Protein AF-A0A7G3ZZ99-F1 (afdb_monomer)

Solvent-accessible surface area (backbone atoms only — not comparable to full-atom values): 12558 Å² total; per-residue (Å²): 129,85,69,52,32,42,37,40,36,51,54,97,92,39,81,47,77,51,70,62,58,51,56,76,47,56,72,58,58,39,57,38,32,58,46,25,60,72,70,30,31,53,48,29,39,53,53,35,63,56,34,71,71,42,84,52,40,64,61,24,34,52,53,52,55,52,55,52,36,52,53,22,45,54,42,45,53,51,49,55,55,49,51,53,52,49,64,66,48,46,85,72,64,85,57,84,59,57,40,79,54,32,64,35,70,58,50,52,51,48,41,47,75,64,26,41,40,68,53,74,73,45,51,48,21,36,28,40,81,54,93,64,32,34,39,38,41,37,40,52,82,19,35,18,71,55,51,57,40,79,83,28,35,55,48,50,30,49,52,57,45,43,75,25,46,55,74,69,58,24,52,57,46,48,58,52,43,52,50,42,31,53,22,24,65,70,68,21,77,77,74,58,49,69,61,47,52,53,53,49,52,50,54,47,52,55,49,54,52,52,54,48,53,55,49,54,54,61,68,70,52,56,77,81,59,60,62,60,71,77,67,75,124

Foldseek 3Di:
DDFFKWKWWADPNDIDIDTDALLPDDPLSLLQFQQADDVSLVLLLVLLVVLVVDPQLQVSLVSSNVSSSVSRVVLRVLLVVQVVVLLVCLVVPPPPQFDKPRSLVSNVVSCVVSRGDFDSLFKIKGWDCDVTTMIMITGHGAGYLQLLPCPGSSVSSLVSNLVSDDPVVSVVSVVSNVVNSVCSNVVDPDDDSVVSVVVVVVVVVVVVVVSVVVVVVVVPDDPVVVVVVVPDD

Mean predicted aligned error: 6.7 Å

Radius of gyration: 20.49 Å; Cα contacts (8 Å, |Δi|>4): 301; chains: 1; bounding box: 61×29×55 Å

Secondary structure (DSSP, 8-state):
-PPPEEEEEEETTEEEEEE--STTS-HHHHHHHH--HHHHHHHHHHHHHHHTT--SHHHHHHHHHHHHHHHHHHHHHHHHHHHHHHHHHGGGS-S--SEETTTHHHHHHHHHHTT-B--GGGEEEEEE--SSPEEEEEE-PBPPGGGG-TTSHHHHHHHHHHTTS-HHHHHHHHHHHHHHHHHHHTT-S---HHHHHHHHHHHHHHHHHHHHHHHHHHHHS-HHHHTTTSS--

Sequence (233 aa):
MPRPSKSLQKKDGKWIFDGYHFDEDDPANQMAYLFAGQEAQKRAKAIREAAERIQNPEERKQFIEQEIKKRAAEVDEGFQKGLIDIIKGLPTSGKDKSGKEAGKDLAISLMKGLGLNVNPDNVQTHYSSGPPQCFRITWVNRPTEELKDEKSEINQLSKCYANSLSPEAQQDFNAKWDTHRMHATNDGPKIDKTAFELDSAKSWGEFKSKVKQEYEQSESLNPDERDNLSTGL

pLDDT: mean 87.87, std 13.49, range [35.66, 98.69]

Structure (mmCIF, N/CA/C/O backbone):
data_AF-A0A7G3ZZ99-F1
#
_entry.id   AF-A0A7G3ZZ99-F1
#
loop_
_atom_site.group_PDB
_atom_site.id
_atom_site.type_symbol
_atom_site.label_atom_id
_atom_site.label_alt_id
_atom_site.label_comp_id
_atom_site.label_asym_id
_atom_site.label_entity_id
_atom_site.label_seq_id
_atom_site.pdbx_PDB_ins_code
_atom_site.Cartn_x
_atom_site.Cartn_y
_atom_site.Cartn_z
_atom_site.occupancy
_atom_site.B_iso_or_equiv
_atom_site.auth_seq_id
_atom_site.auth_comp_id
_atom_site.auth_asym_id
_atom_site.auth_atom_id
_atom_site.pdbx_PDB_model_num
ATOM 1 N N . MET A 1 1 ? -0.969 14.221 -2.526 1.00 40.88 1 MET A N 1
ATOM 2 C CA . MET A 1 1 ? 0.213 13.414 -2.156 1.00 40.88 1 MET A CA 1
ATOM 3 C C . MET A 1 1 ? 0.920 12.956 -3.427 1.00 40.88 1 MET A C 1
ATOM 5 O O . MET A 1 1 ? 0.215 12.696 -4.402 1.00 40.88 1 MET A O 1
ATOM 9 N N . PRO A 1 2 ? 2.265 12.920 -3.467 1.00 55.97 2 PRO A N 1
ATOM 10 C CA . PRO A 1 2 ? 3.003 12.316 -4.578 1.00 55.97 2 PRO A CA 1
ATOM 11 C C . PRO A 1 2 ? 2.605 10.841 -4.733 1.00 55.97 2 PRO A C 1
ATOM 13 O O . PRO A 1 2 ? 2.266 10.179 -3.754 1.00 55.97 2 PRO A O 1
ATOM 16 N N . ARG A 1 3 ? 2.573 10.343 -5.974 1.00 80.19 3 ARG A N 1
ATOM 17 C CA . ARG A 1 3 ? 2.166 8.958 -6.254 1.00 80.19 3 ARG A CA 1
ATOM 18 C C . ARG A 1 3 ? 3.230 7.986 -5.769 1.00 80.19 3 ARG A C 1
ATOM 20 O O . ARG A 1 3 ? 4.416 8.310 -5.882 1.00 80.19 3 ARG A O 1
ATOM 27 N N . PRO A 1 4 ? 2.831 6.794 -5.301 1.00 85.62 4 PRO A N 1
ATOM 28 C CA . PRO A 1 4 ? 3.803 5.802 -4.914 1.00 85.62 4 PRO A CA 1
ATOM 29 C C . PRO A 1 4 ? 4.639 5.417 -6.138 1.00 85.62 4 PRO A C 1
ATOM 31 O O . PRO A 1 4 ? 4.141 5.111 -7.229 1.00 85.62 4 PRO A O 1
ATOM 34 N N . SER A 1 5 ? 5.948 5.494 -5.950 1.00 88.44 5 SER A N 1
ATOM 35 C CA . SER A 1 5 ? 6.933 5.081 -6.933 1.00 88.44 5 SER A CA 1
ATOM 36 C C . SER A 1 5 ? 8.073 4.403 -6.208 1.00 88.44 5 SER A C 1
ATOM 38 O O . SER A 1 5 ? 8.523 4.934 -5.201 1.00 88.44 5 SER A O 1
ATOM 40 N N . LYS A 1 6 ? 8.562 3.284 -6.731 1.00 90.44 6 LYS A N 1
ATOM 41 C CA . LYS A 1 6 ? 9.776 2.630 -6.243 1.00 90.44 6 LYS A CA 1
ATOM 42 C C . LYS A 1 6 ? 10.775 2.573 -7.385 1.00 90.44 6 LYS A C 1
ATOM 44 O O . LYS A 1 6 ? 10.420 2.264 -8.527 1.00 90.44 6 LYS A O 1
ATOM 49 N N . SER A 1 7 ? 12.017 2.901 -7.080 1.00 89.94 7 SER A N 1
ATOM 50 C CA . SER A 1 7 ? 13.125 2.894 -8.024 1.00 89.94 7 SER A CA 1
ATOM 51 C C . SER A 1 7 ? 14.260 2.024 -7.524 1.00 89.94 7 SER A C 1
ATOM 53 O O . SER A 1 7 ? 14.493 1.890 -6.326 1.00 89.94 7 SER A O 1
ATOM 55 N N . LEU A 1 8 ? 14.963 1.446 -8.487 1.00 90.81 8 LEU A N 1
ATOM 56 C CA . LEU A 1 8 ? 16.124 0.609 -8.292 1.00 90.81 8 LEU A CA 1
ATOM 57 C C . LEU A 1 8 ? 17.221 1.093 -9.239 1.00 90.81 8 LEU A C 1
ATOM 59 O O . LEU A 1 8 ? 16.989 1.200 -10.446 1.00 90.81 8 LEU A O 1
ATOM 63 N N . GLN A 1 9 ? 18.407 1.376 -8.708 1.00 89.94 9 GLN A N 1
ATOM 64 C CA . GLN A 1 9 ? 19.577 1.749 -9.503 1.00 89.94 9 GLN A CA 1
ATOM 65 C C . GLN A 1 9 ? 20.802 0.928 -9.120 1.00 89.94 9 GLN A C 1
ATOM 67 O O . GLN A 1 9 ? 20.991 0.591 -7.951 1.00 89.94 9 GLN A O 1
ATOM 72 N N . LYS A 1 10 ? 21.638 0.594 -10.106 1.00 85.06 10 LYS A N 1
ATOM 73 C CA . LYS A 1 10 ? 22.916 -0.075 -9.862 1.00 85.06 10 LYS A CA 1
ATOM 74 C C . LYS A 1 10 ? 24.020 0.966 -9.690 1.00 85.06 10 LYS A C 1
ATOM 76 O O . LYS A 1 10 ? 24.303 1.699 -10.634 1.00 85.06 10 LYS A O 1
ATOM 81 N N . LYS A 1 11 ? 24.662 0.982 -8.522 1.00 82.12 11 LYS A N 1
ATOM 82 C CA . LYS A 1 11 ? 25.809 1.840 -8.190 1.00 82.12 11 LYS A CA 1
ATOM 83 C C . LYS A 1 11 ? 26.893 0.989 -7.530 1.00 82.12 11 LYS A C 1
ATOM 85 O O . LYS A 1 11 ? 26.585 0.200 -6.641 1.00 82.12 11 LYS A O 1
ATOM 90 N N . ASP A 1 12 ? 28.129 1.079 -8.019 1.00 80.25 12 ASP A N 1
ATOM 91 C CA . ASP A 1 12 ? 29.293 0.341 -7.491 1.00 80.25 12 ASP A CA 1
ATOM 92 C C . ASP A 1 12 ? 29.045 -1.172 -7.322 1.00 80.25 12 ASP A C 1
ATOM 94 O O . ASP A 1 12 ? 29.392 -1.801 -6.325 1.00 80.25 12 ASP A O 1
ATOM 98 N N . GLY A 1 13 ? 28.347 -1.771 -8.293 1.00 77.44 13 GLY A N 1
ATOM 99 C CA . GLY A 1 13 ? 27.993 -3.194 -8.277 1.00 77.44 13 GLY A CA 1
ATOM 100 C C . GLY A 1 13 ? 26.830 -3.575 -7.349 1.00 77.44 13 GLY A C 1
ATOM 101 O O . GLY A 1 13 ? 26.349 -4.706 -7.445 1.00 77.44 13 GLY A O 1
ATOM 102 N N . LYS A 1 14 ? 26.325 -2.652 -6.522 1.00 84.12 14 LYS A N 1
ATOM 103 C CA . LYS A 1 14 ? 25.210 -2.860 -5.586 1.00 84.12 14 LYS A CA 1
ATOM 104 C C . LYS A 1 14 ? 23.913 -2.229 -6.094 1.00 84.12 14 LYS A C 1
ATOM 106 O O . LYS A 1 14 ? 23.915 -1.271 -6.863 1.00 84.12 14 LYS A O 1
ATOM 111 N N . TRP A 1 15 ? 22.792 -2.797 -5.664 1.00 86.44 15 TRP A N 1
ATOM 112 C CA . TRP A 1 15 ? 21.460 -2.262 -5.930 1.00 86.44 15 TRP A CA 1
ATOM 113 C C . TRP A 1 15 ? 21.064 -1.279 -4.831 1.00 86.44 15 TRP A C 1
ATOM 115 O O . TRP A 1 15 ? 21.082 -1.639 -3.657 1.00 86.44 15 TRP A O 1
ATOM 125 N N . ILE A 1 16 ? 20.700 -0.059 -5.219 1.00 88.56 16 ILE A N 1
ATOM 126 C CA . ILE A 1 16 ? 20.171 0.974 -4.327 1.00 88.56 16 ILE A CA 1
ATOM 127 C C . ILE A 1 16 ? 18.679 1.128 -4.604 1.00 88.56 16 ILE A C 1
ATOM 129 O O . ILE A 1 16 ? 18.279 1.342 -5.753 1.00 88.56 16 ILE A O 1
ATOM 133 N N . PHE A 1 17 ? 17.881 1.018 -3.546 1.00 89.50 17 PHE A N 1
ATOM 134 C CA . PHE A 1 17 ? 16.439 1.237 -3.564 1.00 89.50 17 PHE A CA 1
ATOM 135 C C . PHE A 1 17 ? 16.112 2.645 -3.084 1.00 89.50 17 PHE A C 1
ATOM 137 O O . PHE A 1 17 ? 16.743 3.141 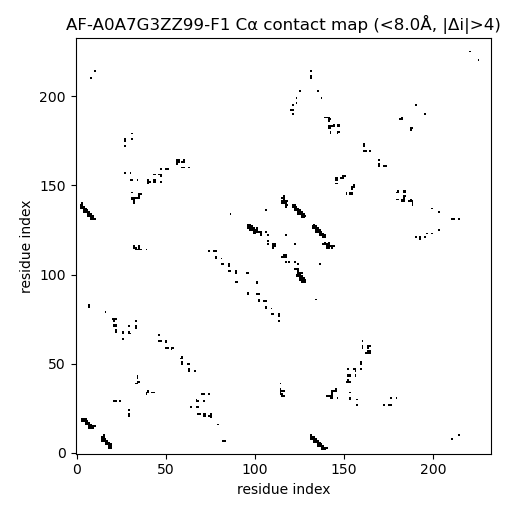-2.157 1.00 89.50 17 PHE A O 1
ATOM 144 N N . ASP A 1 18 ? 15.116 3.260 -3.709 1.00 89.75 18 ASP A N 1
ATOM 145 C CA . ASP A 1 18 ? 14.593 4.571 -3.323 1.00 89.75 18 ASP A CA 1
ATOM 146 C C . ASP A 1 18 ? 13.092 4.636 -3.652 1.00 89.75 18 ASP A C 1
ATOM 148 O O . ASP A 1 18 ? 12.596 3.870 -4.493 1.00 89.75 18 ASP A O 1
ATOM 152 N N . GLY A 1 19 ? 12.378 5.571 -3.035 1.00 90.31 19 GLY A N 1
ATOM 153 C CA . GLY A 1 19 ? 10.981 5.875 -3.313 1.00 90.31 19 GLY A CA 1
ATOM 154 C C . GLY A 1 19 ? 10.043 5.610 -2.140 1.00 90.31 19 GLY A C 1
ATOM 155 O O . GLY A 1 19 ? 10.390 5.801 -0.989 1.00 90.31 19 GLY A O 1
ATOM 156 N N . TYR A 1 20 ? 8.808 5.240 -2.454 1.00 92.06 20 TYR A N 1
ATOM 157 C CA . TYR A 1 20 ? 7.719 5.078 -1.498 1.00 92.06 20 TYR A CA 1
ATOM 158 C C . TYR A 1 20 ? 7.910 3.842 -0.615 1.00 92.06 20 TYR A C 1
ATOM 160 O O . TYR A 1 20 ? 8.254 2.775 -1.132 1.00 92.06 20 TYR A O 1
ATOM 168 N N . HIS A 1 21 ? 7.608 3.982 0.674 1.00 92.94 21 HIS A N 1
ATOM 169 C CA . HIS A 1 21 ? 7.668 2.942 1.695 1.00 92.94 21 HIS A CA 1
ATOM 170 C C . HIS A 1 2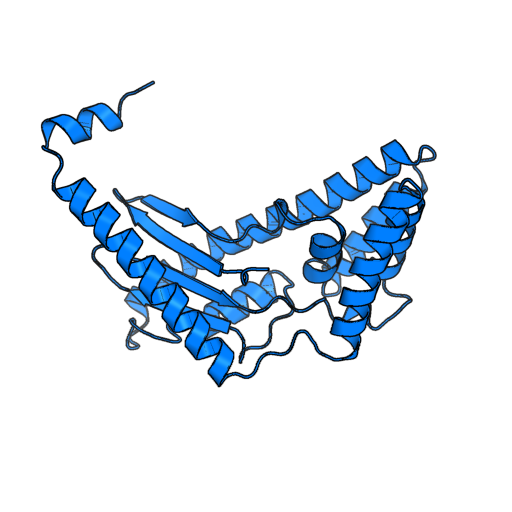1 ? 6.326 2.854 2.426 1.00 92.94 21 HIS A C 1
ATOM 172 O O . HIS A 1 21 ? 5.775 3.868 2.848 1.00 92.94 21 HIS A O 1
ATOM 178 N N . PHE A 1 22 ? 5.773 1.648 2.540 1.00 93.81 22 PHE A N 1
ATOM 179 C CA . PHE A 1 22 ? 4.501 1.441 3.229 1.00 93.81 22 PHE A CA 1
ATOM 180 C C . PHE A 1 22 ? 4.663 1.540 4.752 1.00 93.81 22 PHE A C 1
ATOM 182 O O . PHE A 1 22 ? 3.716 1.899 5.446 1.00 93.81 22 PHE A O 1
ATOM 189 N N . ASP A 1 23 ? 5.829 1.209 5.306 1.00 92.12 23 ASP A N 1
ATOM 190 C CA . ASP A 1 23 ? 6.076 1.280 6.754 1.00 92.12 23 ASP A CA 1
ATOM 191 C C . ASP A 1 23 ? 6.195 2.717 7.302 1.00 92.12 23 ASP A C 1
ATOM 193 O O . ASP A 1 23 ? 6.082 2.925 8.517 1.00 92.12 23 ASP A O 1
ATOM 197 N N . GLU A 1 24 ? 6.361 3.690 6.405 1.00 92.38 24 GLU A N 1
ATOM 198 C CA . GLU A 1 24 ? 6.337 5.133 6.669 1.00 92.38 24 GLU A CA 1
ATOM 199 C C . GLU A 1 24 ? 4.929 5.747 6.586 1.00 92.38 24 GLU A C 1
ATOM 201 O O . GLU A 1 24 ? 4.724 6.877 7.036 1.00 92.38 24 GLU A O 1
ATOM 206 N N . ASP A 1 25 ? 3.952 5.025 6.028 1.00 93.56 25 ASP A N 1
ATOM 207 C CA . ASP A 1 25 ? 2.571 5.497 5.949 1.00 93.56 25 ASP A CA 1
ATOM 208 C C . ASP A 1 25 ? 1.897 5.563 7.324 1.00 93.56 25 ASP A C 1
ATOM 210 O O . ASP A 1 25 ? 2.245 4.854 8.270 1.00 93.56 25 ASP A O 1
ATOM 214 N N . ASP A 1 26 ? 0.854 6.390 7.410 1.00 95.06 26 ASP A N 1
ATOM 215 C CA . ASP A 1 26 ? -0.001 6.404 8.588 1.00 95.06 26 ASP A CA 1
ATOM 216 C C . ASP A 1 26 ? -0.839 5.111 8.721 1.00 95.06 26 ASP A C 1
ATOM 218 O O . ASP A 1 26 ? -1.088 4.411 7.728 1.00 95.06 26 ASP A O 1
ATOM 222 N N . PRO A 1 27 ? -1.316 4.794 9.940 1.00 96.94 27 PRO A N 1
ATOM 223 C CA . PRO A 1 27 ? -2.089 3.583 10.201 1.00 96.94 27 PRO A CA 1
ATOM 224 C C . PRO A 1 27 ? -3.310 3.390 9.297 1.00 96.94 27 PRO A C 1
ATOM 226 O O . PRO A 1 27 ? -3.605 2.258 8.912 1.00 96.94 27 PRO A O 1
ATOM 229 N N . ALA A 1 28 ? -4.011 4.465 8.915 1.00 96.94 28 ALA A N 1
ATOM 230 C CA . ALA A 1 28 ? -5.189 4.352 8.058 1.00 96.94 28 ALA A CA 1
ATOM 231 C C . ALA A 1 28 ? -4.796 3.869 6.656 1.00 96.94 28 ALA A C 1
ATOM 233 O O . ALA A 1 28 ? -5.412 2.932 6.147 1.00 96.94 28 ALA A O 1
ATOM 234 N N . ASN A 1 29 ? -3.732 4.432 6.076 1.00 95.94 29 ASN A N 1
ATOM 235 C CA . ASN A 1 29 ? -3.192 3.998 4.784 1.00 95.94 29 ASN A CA 1
ATOM 236 C C . ASN A 1 29 ? -2.690 2.545 4.835 1.00 95.94 29 ASN A C 1
ATOM 238 O O . ASN A 1 29 ? -3.058 1.734 3.982 1.00 95.94 29 ASN A O 1
ATOM 242 N N . GLN A 1 30 ? -1.889 2.192 5.846 1.00 96.62 30 GLN A N 1
ATOM 243 C CA . GLN A 1 30 ? -1.352 0.834 6.000 1.00 96.62 30 GLN A CA 1
ATOM 244 C C . GLN A 1 30 ? -2.477 -0.202 6.079 1.00 96.62 30 GLN A C 1
ATOM 246 O O . GLN A 1 30 ? -2.469 -1.210 5.368 1.00 96.62 30 GLN A O 1
ATOM 251 N N . MET A 1 31 ? -3.493 0.069 6.897 1.00 97.38 31 MET A N 1
ATOM 252 C CA . MET A 1 31 ? -4.659 -0.799 7.031 1.00 97.38 31 MET A CA 1
ATOM 253 C C . MET A 1 31 ? -5.477 -0.866 5.737 1.00 97.38 31 MET A C 1
ATOM 255 O O . MET A 1 31 ? -5.874 -1.953 5.318 1.00 97.38 31 MET A O 1
ATOM 259 N N . ALA A 1 32 ? -5.699 0.274 5.079 1.00 96.75 32 ALA A N 1
ATOM 260 C CA . ALA A 1 32 ? -6.534 0.365 3.887 1.00 96.75 32 ALA A CA 1
ATOM 261 C C . ALA A 1 32 ? -5.918 -0.283 2.643 1.00 96.75 32 ALA A C 1
ATOM 263 O O . ALA A 1 32 ? -6.672 -0.657 1.747 1.00 96.75 32 ALA A O 1
ATOM 264 N N . TYR A 1 33 ? -4.589 -0.402 2.549 1.00 95.56 33 TYR A N 1
ATOM 265 C CA . TYR A 1 33 ? -3.915 -0.909 1.345 1.00 95.56 33 TYR A CA 1
ATOM 266 C C . TYR A 1 33 ? -3.334 -2.319 1.485 1.00 95.56 33 TYR A C 1
ATOM 268 O O . TYR A 1 33 ? -3.187 -3.005 0.475 1.00 95.56 33 TYR A O 1
ATOM 276 N N . LEU A 1 34 ? -2.999 -2.767 2.700 1.00 95.94 34 LEU A N 1
ATOM 277 C CA . LEU A 1 34 ? -2.171 -3.970 2.895 1.00 95.94 34 LEU A CA 1
ATOM 278 C C . LEU A 1 34 ? -2.930 -5.213 3.368 1.00 95.94 34 LEU A C 1
ATOM 280 O O . LEU A 1 34 ? -2.329 -6.287 3.512 1.00 95.94 34 LEU A O 1
ATOM 284 N N . PHE A 1 35 ? -4.232 -5.068 3.622 1.00 94.94 35 PHE A N 1
ATOM 285 C CA . PHE A 1 35 ? -5.080 -6.100 4.212 1.00 94.94 35 PHE A CA 1
ATOM 286 C C . PHE A 1 35 ? -6.054 -6.755 3.218 1.00 94.94 35 PHE A C 1
ATOM 288 O O . PHE A 1 35 ? -7.180 -7.102 3.576 1.00 94.94 35 PHE A O 1
ATOM 295 N N . ALA A 1 36 ? -5.608 -6.968 1.975 1.00 91.62 36 ALA A N 1
ATOM 296 C CA . ALA A 1 36 ? -6.415 -7.602 0.937 1.00 91.62 36 ALA A CA 1
ATOM 297 C C . ALA A 1 36 ? -6.288 -9.130 0.942 1.00 91.62 36 ALA A C 1
ATOM 299 O O . ALA A 1 36 ? -5.226 -9.696 1.221 1.00 91.62 36 ALA A O 1
ATOM 300 N N . GLY A 1 37 ? -7.361 -9.799 0.545 1.00 91.75 37 GLY A N 1
ATOM 301 C CA . GLY A 1 37 ? -7.433 -11.240 0.401 1.00 91.75 37 GLY A CA 1
ATOM 302 C C . GLY A 1 37 ? -7.566 -11.989 1.725 1.00 91.75 37 GLY A C 1
ATOM 303 O O . GLY A 1 37 ? -7.449 -11.452 2.829 1.00 91.75 37 GLY A O 1
ATOM 304 N N . GLN A 1 38 ? -7.805 -13.292 1.601 1.00 92.88 38 GLN A N 1
ATOM 305 C CA . GLN A 1 38 ? -8.152 -14.160 2.724 1.00 92.88 38 GLN A CA 1
ATOM 306 C C . GLN A 1 38 ? -7.086 -14.181 3.831 1.00 92.88 38 GLN A C 1
ATOM 308 O O . GLN A 1 38 ? -7.431 -14.102 5.009 1.00 92.88 38 GLN A O 1
ATOM 313 N N . GLU A 1 39 ? -5.803 -14.278 3.478 1.00 92.56 39 GLU A N 1
ATOM 314 C CA . GLU A 1 39 ? -4.719 -14.347 4.468 1.00 92.56 39 GLU A CA 1
ATOM 315 C C . GLU A 1 39 ? -4.572 -13.045 5.251 1.00 92.56 39 GLU A C 1
ATOM 317 O O . GLU A 1 39 ? -4.389 -13.060 6.470 1.00 92.56 39 GLU A O 1
ATOM 322 N N . ALA A 1 40 ? -4.732 -11.906 4.584 1.00 93.12 40 ALA A N 1
ATOM 323 C CA . ALA A 1 40 ? -4.641 -10.635 5.269 1.00 93.12 40 ALA A CA 1
ATOM 324 C C . ALA A 1 40 ? -5.886 -10.368 6.131 1.00 93.12 40 ALA A C 1
ATOM 326 O O . ALA A 1 40 ? -5.745 -9.876 7.246 1.00 93.12 40 ALA A O 1
ATOM 327 N N . GLN A 1 41 ? -7.082 -10.800 5.714 1.00 96.06 41 GLN A N 1
ATOM 328 C CA . GLN A 1 41 ? -8.274 -10.766 6.575 1.00 96.06 41 GLN A CA 1
ATOM 329 C C . GLN A 1 41 ? -8.126 -11.659 7.819 1.00 96.06 41 GLN A C 1
ATOM 331 O O . GLN A 1 41 ? -8.476 -11.237 8.921 1.00 96.06 41 GLN A O 1
ATOM 336 N N . LYS A 1 42 ? -7.533 -12.856 7.690 1.00 97.31 42 LYS A N 1
ATOM 337 C CA . LYS A 1 42 ? -7.178 -13.693 8.853 1.00 97.31 42 LYS A CA 1
ATOM 338 C C . LYS A 1 42 ? -6.214 -12.969 9.793 1.00 97.31 42 LYS A C 1
ATOM 340 O O . LYS A 1 42 ? -6.387 -13.032 11.009 1.00 97.31 42 LYS A O 1
ATOM 345 N N . ARG A 1 43 ? -5.221 -12.260 9.247 1.00 96.94 43 ARG A N 1
ATOM 346 C CA . ARG A 1 43 ? -4.294 -11.452 10.049 1.00 96.94 43 ARG A CA 1
ATOM 347 C C . ARG A 1 43 ? -5.003 -10.290 10.741 1.00 96.94 43 ARG A C 1
ATOM 349 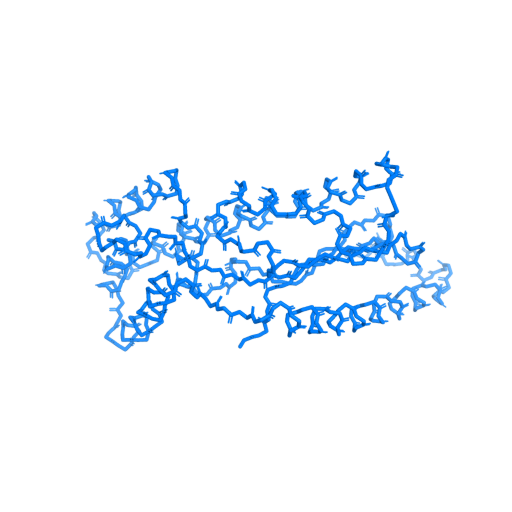O O . ARG A 1 43 ? -4.803 -10.116 11.936 1.00 96.94 43 ARG A O 1
ATOM 356 N N . ALA A 1 44 ? -5.856 -9.541 10.038 1.00 98.12 44 ALA A N 1
ATOM 357 C CA . ALA A 1 44 ? -6.643 -8.455 10.630 1.00 98.12 44 ALA A CA 1
ATOM 358 C C . ALA A 1 44 ? -7.477 -8.955 11.815 1.00 98.12 44 ALA A C 1
ATOM 360 O O . ALA A 1 44 ? -7.463 -8.343 12.883 1.00 98.12 44 ALA A O 1
ATOM 361 N N . LYS A 1 45 ? -8.120 -10.118 11.654 1.00 98.50 45 LYS A N 1
ATOM 362 C CA . LYS A 1 45 ? -8.855 -10.792 12.724 1.00 98.50 45 LYS A CA 1
ATOM 363 C C . LYS A 1 45 ? -7.967 -11.110 13.924 1.00 98.50 45 LYS A C 1
ATOM 365 O O . LYS A 1 45 ? -8.325 -10.774 15.047 1.00 98.50 45 LYS A O 1
ATOM 370 N N . ALA A 1 46 ? -6.809 -11.730 13.695 1.00 98.56 46 ALA A N 1
ATOM 371 C CA . ALA A 1 46 ? -5.885 -12.098 14.766 1.00 98.56 46 ALA A CA 1
ATOM 372 C C . ALA A 1 46 ? -5.377 -10.870 15.542 1.00 98.56 46 ALA A C 1
ATOM 374 O O . ALA A 1 46 ? -5.344 -10.896 16.772 1.00 98.56 46 ALA A O 1
ATOM 375 N N . ILE A 1 47 ? -5.042 -9.782 14.836 1.00 98.56 47 ILE A N 1
ATOM 376 C CA . ILE A 1 47 ? -4.651 -8.509 15.459 1.00 98.56 47 ILE A CA 1
ATOM 377 C C . ILE A 1 47 ? -5.812 -7.967 16.296 1.00 98.56 47 ILE A C 1
ATOM 379 O O . ILE A 1 47 ? -5.616 -7.635 17.462 1.00 98.56 47 ILE A O 1
ATOM 383 N N . ARG A 1 48 ? -7.028 -7.921 15.737 1.00 98.50 48 ARG A N 1
ATOM 384 C CA . ARG A 1 48 ? -8.220 -7.409 16.427 1.00 98.50 48 ARG A CA 1
ATOM 385 C C . ARG A 1 48 ? -8.499 -8.184 17.713 1.00 98.50 48 ARG A C 1
ATOM 387 O O . ARG A 1 48 ? -8.625 -7.577 18.771 1.00 98.50 48 ARG A O 1
ATOM 394 N N . GLU A 1 49 ? -8.558 -9.511 17.635 1.00 98.50 49 GLU A N 1
ATOM 395 C CA . GLU A 1 49 ? -8.852 -10.377 18.783 1.00 98.50 49 GLU A CA 1
ATOM 396 C C . GLU A 1 49 ? -7.781 -10.287 19.879 1.00 98.50 49 GLU A C 1
ATOM 398 O O . GLU A 1 49 ? -8.099 -10.392 21.064 1.00 98.50 49 GLU A O 1
ATOM 403 N N . ALA A 1 50 ? -6.512 -10.090 19.510 1.00 98.38 50 ALA A N 1
ATOM 404 C CA . ALA A 1 50 ? -5.446 -9.844 20.474 1.00 98.38 50 ALA A CA 1
ATOM 405 C C . ALA A 1 50 ? -5.571 -8.452 21.113 1.00 98.38 50 ALA A C 1
ATOM 407 O O . ALA A 1 50 ? -5.472 -8.329 22.333 1.00 98.38 50 ALA A O 1
ATOM 408 N N . ALA A 1 51 ? -5.858 -7.424 20.312 1.00 98.12 51 ALA A N 1
ATOM 409 C CA . ALA A 1 51 ? -5.991 -6.046 20.772 1.00 98.12 51 ALA A CA 1
ATOM 410 C C . ALA A 1 51 ? -7.195 -5.860 21.714 1.00 98.12 51 ALA A C 1
ATOM 412 O O . ALA A 1 51 ? -7.091 -5.182 22.733 1.00 98.12 51 ALA A O 1
ATOM 413 N N . GLU A 1 52 ? -8.326 -6.512 21.438 1.00 97.62 52 GLU A N 1
ATOM 414 C CA . GLU A 1 52 ? -9.526 -6.471 22.289 1.00 97.62 52 GLU A CA 1
ATOM 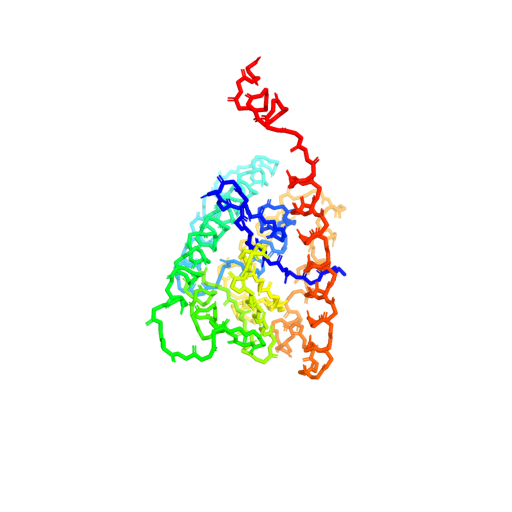415 C C . GLU A 1 52 ? -9.290 -7.034 23.703 1.00 97.62 52 GLU A C 1
ATOM 417 O O . GLU A 1 52 ? -10.002 -6.666 24.637 1.00 97.62 52 GLU A O 1
ATOM 422 N N . ARG A 1 53 ? -8.268 -7.882 23.894 1.00 97.94 53 ARG A N 1
ATOM 423 C CA . ARG A 1 53 ? -7.867 -8.383 25.222 1.00 97.94 53 ARG A CA 1
ATOM 424 C C . ARG A 1 53 ? -7.056 -7.365 26.026 1.00 97.94 53 ARG A C 1
ATOM 426 O O . ARG A 1 53 ? -6.931 -7.519 27.239 1.00 97.94 53 ARG A O 1
ATOM 433 N N . ILE A 1 54 ? -6.513 -6.337 25.377 1.00 98.00 54 ILE A N 1
ATOM 434 C CA . ILE A 1 54 ? -5.746 -5.269 26.020 1.00 98.00 54 ILE A CA 1
ATOM 435 C C . ILE A 1 54 ? -6.735 -4.231 26.555 1.00 98.00 54 ILE A C 1
ATOM 437 O O . ILE A 1 54 ? -7.468 -3.606 25.787 1.00 98.00 54 ILE A O 1
ATOM 441 N N . GLN A 1 55 ? -6.789 -4.057 27.877 1.00 96.31 55 GLN A N 1
ATOM 442 C CA . GLN A 1 55 ? -7.747 -3.145 28.516 1.00 96.31 55 GLN A CA 1
ATOM 443 C C . GLN A 1 55 ? -7.344 -1.673 28.379 1.00 96.31 55 GLN A C 1
ATOM 445 O O . GLN A 1 55 ? -8.211 -0.824 28.185 1.00 96.31 55 GLN A O 1
ATOM 450 N N . ASN A 1 56 ? -6.044 -1.377 28.460 1.00 97.75 56 ASN A N 1
ATOM 451 C CA . ASN A 1 56 ? -5.513 -0.025 28.340 1.00 97.75 56 ASN A CA 1
ATOM 452 C C . ASN A 1 56 ? -5.580 0.452 26.869 1.00 97.75 56 ASN A C 1
ATOM 454 O O . ASN A 1 56 ? -4.974 -0.190 26.008 1.00 97.75 56 ASN A O 1
ATOM 458 N N . PRO A 1 57 ? -6.280 1.561 26.558 1.00 97.00 57 PRO A N 1
ATOM 459 C CA . PRO A 1 57 ? -6.398 2.072 25.191 1.00 97.00 57 PRO A CA 1
ATOM 460 C C . PRO A 1 57 ? -5.058 2.416 24.529 1.00 97.00 57 PRO A C 1
ATOM 462 O O . PRO A 1 57 ? -4.862 2.086 23.364 1.00 97.00 57 PRO A O 1
ATOM 465 N N . GLU A 1 58 ? -4.112 3.016 25.257 1.00 97.56 58 GLU A N 1
ATOM 466 C CA . GLU A 1 58 ? -2.824 3.410 24.670 1.00 97.56 58 GLU A CA 1
ATOM 467 C C . GLU A 1 58 ? -1.965 2.179 24.349 1.00 97.56 58 GLU A C 1
ATOM 469 O O . GLU A 1 58 ? -1.382 2.094 23.271 1.00 97.56 58 GLU A O 1
ATOM 474 N N . GLU A 1 59 ? -1.953 1.173 25.228 1.00 98.38 59 GLU A N 1
ATOM 475 C CA . GLU A 1 59 ? -1.279 -0.104 24.947 1.00 98.38 59 GLU A CA 1
ATOM 476 C C . GLU A 1 59 ? -1.939 -0.833 23.769 1.00 98.38 59 GLU A C 1
ATOM 478 O O . GLU A 1 59 ? -1.249 -1.406 22.925 1.00 98.38 59 GLU A O 1
ATOM 483 N N . ARG A 1 60 ? -3.276 -0.780 23.668 1.00 98.56 60 ARG A N 1
ATOM 484 C CA . ARG A 1 60 ? -4.018 -1.376 22.550 1.00 98.56 60 ARG A CA 1
ATOM 485 C C . ARG A 1 60 ? -3.654 -0.713 21.226 1.00 98.56 60 ARG A C 1
ATOM 487 O O . ARG A 1 60 ? -3.369 -1.408 20.252 1.00 98.56 60 ARG A O 1
ATOM 494 N N . LYS A 1 61 ? -3.646 0.619 21.198 1.00 98.38 61 LYS A N 1
ATOM 495 C CA . LYS A 1 61 ? -3.221 1.427 20.051 1.00 98.38 61 LYS A CA 1
ATOM 496 C C . LYS A 1 61 ? -1.800 1.054 19.623 1.00 98.38 61 LYS A C 1
ATOM 498 O O . LYS A 1 61 ? -1.601 0.705 18.462 1.00 98.38 61 LYS A O 1
ATOM 503 N N . GLN A 1 62 ? -0.843 1.062 20.553 1.00 98.50 62 GLN A N 1
ATOM 504 C CA . GLN A 1 62 ? 0.557 0.731 20.267 1.00 98.50 62 GLN A CA 1
ATOM 505 C C . GLN A 1 62 ? 0.715 -0.690 19.723 1.00 98.50 62 GLN A C 1
ATOM 507 O O . GLN A 1 62 ? 1.463 -0.905 18.770 1.00 98.50 62 GLN A O 1
ATOM 512 N N . PHE A 1 63 ? -0.012 -1.657 20.287 1.00 98.69 63 PHE A N 1
ATOM 513 C CA . PHE A 1 63 ? -0.021 -3.026 19.784 1.00 98.69 63 PHE A CA 1
ATOM 514 C C . PHE A 1 63 ? -0.516 -3.097 18.332 1.00 98.69 63 PHE A C 1
ATOM 516 O O . PHE A 1 63 ? 0.148 -3.698 17.486 1.00 98.69 63 PHE A O 1
ATOM 523 N N . ILE A 1 64 ? -1.651 -2.457 18.023 1.00 98.69 64 ILE A N 1
ATOM 524 C CA . ILE A 1 64 ? -2.200 -2.446 16.660 1.00 98.69 64 ILE A CA 1
ATOM 525 C C . ILE A 1 64 ? -1.209 -1.790 15.691 1.00 98.69 64 ILE A C 1
ATOM 527 O O . ILE A 1 64 ? -0.916 -2.382 14.655 1.00 98.69 64 ILE A O 1
ATOM 531 N N . GLU A 1 65 ? -0.655 -0.623 16.039 1.00 98.44 65 GLU A N 1
ATOM 532 C CA . GLU A 1 65 ? 0.331 0.102 15.221 1.00 98.44 65 GLU A CA 1
ATOM 533 C C . GLU A 1 65 ? 1.578 -0.740 14.928 1.00 98.44 65 GLU A C 1
ATOM 535 O O . GLU A 1 65 ? 2.062 -0.775 13.797 1.00 98.44 65 GLU A O 1
ATOM 540 N N . GLN A 1 66 ? 2.079 -1.479 15.918 1.00 98.44 66 GLN A N 1
ATOM 541 C CA . GLN A 1 66 ? 3.214 -2.379 15.719 1.00 98.44 66 GLN A CA 1
ATOM 542 C C . GLN A 1 66 ? 2.880 -3.524 14.757 1.00 98.44 66 GLN A C 1
ATOM 544 O O . GLN A 1 66 ? 3.688 -3.847 13.886 1.00 98.44 66 GLN A O 1
ATOM 549 N N . GLU A 1 67 ? 1.703 -4.139 14.877 1.00 98.44 67 GLU A N 1
ATOM 550 C CA . GLU A 1 67 ? 1.313 -5.264 14.021 1.00 98.44 67 GLU A CA 1
ATOM 551 C C . GLU A 1 67 ? 1.039 -4.853 12.568 1.00 98.44 67 GLU A C 1
ATOM 553 O O . GLU A 1 67 ? 1.451 -5.562 11.640 1.00 98.44 67 GLU A O 1
ATOM 558 N N . ILE A 1 68 ? 0.398 -3.701 12.343 1.00 97.75 68 ILE A N 1
ATOM 559 C CA . ILE A 1 68 ? 0.202 -3.167 10.985 1.00 97.75 68 ILE A CA 1
ATOM 560 C C . ILE A 1 68 ? 1.536 -2.721 10.373 1.00 97.75 68 ILE A C 1
ATOM 562 O O . ILE A 1 68 ? 1.774 -2.975 9.191 1.00 97.75 68 ILE A O 1
ATOM 566 N N . LYS A 1 69 ? 2.456 -2.171 11.179 1.00 97.31 69 LYS A N 1
ATOM 567 C CA . LYS A 1 69 ? 3.791 -1.781 10.715 1.00 97.31 69 LYS A CA 1
ATOM 568 C C . LYS A 1 69 ? 4.649 -2.987 10.342 1.00 97.31 69 LYS A C 1
ATOM 570 O O . LYS A 1 69 ? 5.344 -2.944 9.331 1.00 97.31 69 LYS A O 1
ATOM 575 N N . LYS A 1 70 ? 4.550 -4.102 11.079 1.00 97.19 70 LYS A N 1
ATOM 576 C CA . LYS A 1 70 ? 5.174 -5.380 10.679 1.00 97.19 70 LYS A CA 1
ATOM 577 C C . LYS A 1 70 ? 4.682 -5.830 9.304 1.00 97.19 70 LYS A C 1
ATOM 579 O O . LYS A 1 70 ? 5.488 -6.199 8.457 1.00 97.19 70 LYS A O 1
ATOM 584 N N . ARG A 1 71 ? 3.369 -5.750 9.055 1.00 95.88 71 ARG A N 1
ATOM 585 C CA . ARG A 1 71 ? 2.798 -6.084 7.742 1.00 95.88 71 ARG A CA 1
ATOM 586 C C . ARG A 1 71 ? 3.329 -5.164 6.639 1.00 95.88 71 ARG A C 1
ATOM 588 O O . ARG A 1 71 ? 3.624 -5.648 5.549 1.00 95.88 71 ARG A O 1
ATOM 595 N N . ALA A 1 72 ? 3.456 -3.869 6.913 1.00 96.31 72 ALA A N 1
ATOM 596 C CA . ALA A 1 72 ? 4.015 -2.905 5.973 1.00 96.31 72 ALA A CA 1
ATOM 597 C C . ALA A 1 72 ? 5.476 -3.214 5.617 1.00 96.31 72 ALA A C 1
ATOM 599 O O . ALA A 1 72 ? 5.797 -3.332 4.434 1.00 96.31 72 ALA A O 1
ATOM 600 N N . ALA A 1 73 ? 6.313 -3.485 6.621 1.00 95.94 73 ALA A N 1
ATOM 601 C CA . ALA A 1 73 ? 7.708 -3.871 6.420 1.00 95.94 73 ALA A CA 1
ATOM 602 C C . ALA A 1 73 ? 7.852 -5.164 5.592 1.00 95.94 73 ALA A C 1
ATOM 604 O O . ALA A 1 73 ? 8.658 -5.222 4.666 1.00 95.94 73 ALA A O 1
ATOM 605 N N . GLU A 1 74 ? 7.027 -6.185 5.855 1.00 95.62 74 GLU A N 1
ATOM 606 C CA . GLU A 1 74 ? 7.011 -7.423 5.057 1.00 95.62 74 GLU A CA 1
ATOM 607 C C . GLU A 1 74 ? 6.687 -7.163 3.578 1.00 95.62 74 GLU A C 1
ATOM 609 O O . GLU A 1 74 ? 7.286 -7.770 2.684 1.00 95.62 74 GLU A O 1
ATOM 614 N N . VAL A 1 75 ? 5.729 -6.269 3.309 1.00 95.06 75 VAL A N 1
ATOM 615 C CA . VAL A 1 75 ? 5.358 -5.890 1.942 1.00 95.06 75 VAL A CA 1
ATOM 616 C C . VAL A 1 75 ? 6.487 -5.108 1.280 1.00 95.06 75 VAL A C 1
ATOM 618 O O . VAL A 1 75 ? 6.818 -5.410 0.134 1.00 95.06 75 VAL A O 1
ATOM 621 N N . ASP A 1 76 ? 7.120 -4.168 1.984 1.00 94.88 76 ASP A N 1
ATOM 622 C CA . ASP A 1 76 ? 8.270 -3.420 1.471 1.00 94.88 76 ASP A CA 1
ATOM 623 C C . ASP A 1 76 ? 9.454 -4.331 1.131 1.00 94.88 76 ASP A C 1
ATOM 625 O O . ASP A 1 76 ? 10.006 -4.229 0.030 1.00 94.88 76 ASP A O 1
ATOM 629 N N . GLU A 1 77 ? 9.802 -5.272 2.011 1.00 94.75 77 GLU A N 1
ATOM 630 C CA . GLU A 1 77 ? 10.836 -6.276 1.748 1.00 94.75 77 GLU A CA 1
ATOM 631 C C . GLU A 1 77 ? 10.499 -7.156 0.540 1.00 94.75 77 GLU A C 1
ATOM 633 O O . GLU A 1 77 ? 11.359 -7.428 -0.305 1.00 94.75 77 GLU A O 1
ATOM 638 N N . GLY A 1 78 ? 9.250 -7.621 0.452 1.00 94.88 78 GLY A N 1
ATOM 639 C CA . GLY A 1 78 ? 8.774 -8.420 -0.673 1.00 94.88 78 GLY A CA 1
ATOM 640 C C . GLY A 1 78 ? 8.853 -7.648 -1.989 1.00 94.88 78 GLY A C 1
ATOM 641 O O . GLY A 1 78 ? 9.288 -8.190 -3.007 1.00 94.88 78 GLY A O 1
ATOM 642 N N . PHE A 1 79 ? 8.521 -6.357 -1.955 1.00 93.12 79 PHE A N 1
ATOM 643 C CA . PHE A 1 79 ? 8.636 -5.460 -3.098 1.00 93.12 79 PHE A CA 1
ATOM 644 C C . PHE A 1 79 ? 10.098 -5.296 -3.531 1.00 93.12 79 PHE A C 1
ATOM 646 O O . PHE A 1 79 ? 10.405 -5.417 -4.717 1.00 93.12 79 PHE A O 1
ATOM 653 N N . GLN A 1 80 ? 11.013 -5.066 -2.584 1.00 91.88 80 GLN A N 1
ATOM 654 C CA . GLN A 1 80 ? 12.444 -4.936 -2.867 1.00 91.88 80 GLN A CA 1
ATOM 655 C C . GLN A 1 80 ? 13.013 -6.203 -3.521 1.00 91.88 80 GLN A C 1
ATOM 657 O O . GLN A 1 80 ? 13.626 -6.129 -4.591 1.00 91.88 80 GLN A O 1
ATOM 662 N N . LYS A 1 81 ? 12.764 -7.372 -2.915 1.00 92.81 81 LYS A N 1
ATOM 663 C CA . LYS A 1 81 ? 13.208 -8.677 -3.436 1.00 92.81 81 LYS A CA 1
ATOM 664 C C . LYS A 1 81 ? 12.644 -8.922 -4.841 1.00 92.81 81 LYS A C 1
ATOM 666 O O . LYS A 1 81 ? 13.407 -9.169 -5.774 1.00 92.81 81 LYS A O 1
ATOM 671 N N . GLY A 1 82 ? 11.337 -8.733 -5.022 1.00 92.56 82 GLY A N 1
ATOM 672 C CA . GLY A 1 82 ? 10.672 -8.941 -6.308 1.00 92.56 82 GLY A CA 1
ATOM 673 C C . GLY A 1 82 ? 11.159 -8.009 -7.422 1.00 92.56 82 GLY A C 1
ATOM 674 O O . GLY A 1 82 ? 11.327 -8.449 -8.558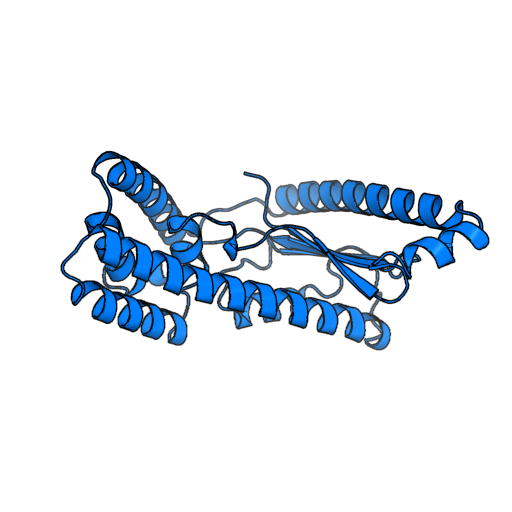 1.00 92.56 82 GLY A O 1
ATOM 675 N N . LEU A 1 83 ? 11.452 -6.738 -7.126 1.00 91.31 83 LEU A N 1
ATOM 676 C CA . LEU A 1 83 ? 12.008 -5.812 -8.122 1.00 91.31 83 LEU A CA 1
ATOM 677 C C . LEU A 1 83 ? 13.416 -6.212 -8.582 1.00 91.31 83 LEU A C 1
ATOM 679 O O . LEU A 1 83 ? 13.728 -6.075 -9.769 1.00 91.31 83 LEU A O 1
ATOM 683 N N . ILE A 1 84 ? 14.255 -6.725 -7.675 1.00 90.62 84 ILE A N 1
ATOM 684 C CA . ILE A 1 84 ? 15.568 -7.277 -8.039 1.00 90.62 84 ILE A CA 1
ATOM 685 C C . ILE A 1 84 ? 15.410 -8.476 -8.980 1.00 90.62 84 ILE A C 1
ATOM 687 O O . ILE A 1 84 ? 16.160 -8.603 -9.951 1.00 90.62 84 ILE A O 1
ATOM 691 N N . ASP A 1 85 ? 14.451 -9.355 -8.714 1.00 90.31 85 ASP A N 1
ATOM 692 C CA . ASP A 1 85 ? 14.236 -10.536 -9.552 1.00 90.31 85 ASP A CA 1
ATOM 693 C C . ASP A 1 85 ? 13.750 -10.142 -10.950 1.00 90.31 85 ASP A C 1
ATOM 695 O O . ASP A 1 85 ? 14.273 -10.635 -11.954 1.00 90.31 85 ASP A O 1
ATOM 699 N N . ILE A 1 86 ? 12.840 -9.165 -11.031 1.00 89.31 86 ILE A N 1
ATOM 700 C CA . ILE A 1 86 ? 12.391 -8.586 -12.303 1.00 89.31 86 ILE A CA 1
ATOM 701 C C . ILE A 1 86 ? 13.582 -8.017 -13.075 1.00 89.31 86 ILE A C 1
ATOM 703 O O . ILE A 1 86 ? 13.812 -8.404 -14.222 1.00 89.31 86 ILE A O 1
ATOM 707 N N . ILE A 1 87 ? 14.376 -7.131 -12.464 1.00 86.56 87 ILE A N 1
ATOM 708 C CA . ILE A 1 87 ? 15.459 -6.450 -13.185 1.00 86.56 87 ILE A CA 1
ATOM 709 C C . ILE A 1 87 ? 16.564 -7.413 -13.638 1.00 86.56 87 ILE A C 1
ATOM 711 O O . ILE A 1 87 ? 17.148 -7.204 -14.701 1.00 86.56 87 ILE A O 1
ATOM 715 N N . LYS A 1 88 ? 16.836 -8.479 -12.873 1.00 84.75 88 LYS A N 1
ATOM 716 C CA . LYS A 1 88 ? 17.790 -9.537 -13.246 1.00 84.75 88 LYS A CA 1
ATOM 717 C C . LYS A 1 88 ? 17.254 -10.438 -14.360 1.00 84.75 88 LYS A C 1
ATOM 719 O O . LYS A 1 88 ? 18.044 -10.903 -15.179 1.00 84.75 88 LYS A O 1
ATOM 724 N N . GLY A 1 89 ? 15.941 -10.666 -14.408 1.00 82.94 89 GLY A N 1
ATOM 725 C CA . GLY A 1 89 ? 15.284 -11.465 -15.446 1.00 82.94 89 GLY A CA 1
ATOM 726 C C . GLY A 1 89 ? 15.071 -10.723 -16.771 1.00 82.94 89 GLY A C 1
ATOM 727 O O . GLY A 1 89 ? 15.040 -11.344 -17.834 1.00 82.94 89 GLY A O 1
ATOM 728 N N . LEU A 1 90 ? 14.972 -9.389 -16.752 1.00 79.75 90 LEU A N 1
ATOM 729 C CA . LEU A 1 90 ? 14.778 -8.592 -17.969 1.00 79.75 90 LEU A CA 1
ATOM 730 C C . LEU A 1 90 ? 15.879 -8.836 -19.028 1.00 79.75 90 LEU A C 1
ATOM 732 O O . LEU A 1 90 ? 15.508 -9.139 -20.165 1.00 79.75 90 LEU A O 1
ATOM 736 N N . PRO A 1 91 ? 17.195 -8.817 -18.707 1.00 71.62 91 PRO A N 1
ATOM 737 C CA . PRO A 1 91 ? 18.305 -9.118 -19.622 1.00 71.62 91 PRO A CA 1
ATOM 738 C C . PRO A 1 91 ? 18.269 -10.460 -20.360 1.00 71.62 91 PRO A C 1
ATOM 740 O O . PRO A 1 91 ? 18.937 -10.569 -21.385 1.00 71.62 91 PRO A O 1
ATOM 743 N N . THR A 1 92 ? 17.518 -11.466 -19.919 1.00 64.94 92 THR A N 1
ATOM 744 C CA . THR A 1 92 ? 17.500 -12.801 -20.554 1.00 64.94 92 THR A CA 1
ATOM 745 C C . THR A 1 92 ? 16.221 -13.084 -21.351 1.00 64.94 92 THR A C 1
ATOM 747 O O . THR A 1 92 ? 16.166 -14.053 -22.099 1.00 64.94 92 THR A O 1
ATOM 750 N N . SER A 1 93 ? 15.219 -12.203 -21.268 1.00 63.00 93 SER A N 1
ATOM 751 C CA . SER A 1 93 ? 13.851 -12.433 -21.765 1.00 63.00 93 SER A CA 1
ATOM 752 C C . SER A 1 93 ? 13.603 -12.224 -23.272 1.00 63.00 93 SER A C 1
ATOM 754 O O . SER A 1 93 ? 12.488 -12.431 -23.743 1.00 63.00 93 SER A O 1
ATOM 756 N N . GLY A 1 94 ? 14.604 -11.790 -24.045 1.00 57.22 94 GLY A N 1
ATOM 757 C CA . GLY A 1 94 ? 14.519 -11.652 -25.514 1.00 57.22 94 GLY A CA 1
ATOM 758 C C . GLY A 1 94 ? 13.586 -10.562 -26.086 1.00 57.22 94 GLY A C 1
ATOM 759 O O . GLY A 1 94 ? 13.681 -10.283 -27.275 1.00 57.22 94 GLY A O 1
ATOM 760 N N . LYS A 1 95 ? 12.720 -9.922 -25.287 1.00 54.44 95 LYS A N 1
ATOM 761 C CA . LYS A 1 95 ? 11.869 -8.785 -25.706 1.00 54.44 95 LYS A CA 1
ATOM 762 C C . LYS A 1 95 ? 12.608 -7.460 -25.544 1.00 54.44 95 LYS A C 1
ATOM 764 O O . LYS A 1 95 ? 13.477 -7.380 -24.684 1.00 54.44 95 LYS A O 1
ATOM 769 N N . ASP A 1 96 ? 12.278 -6.452 -26.353 1.00 52.62 96 ASP A N 1
ATOM 770 C CA . ASP A 1 96 ? 12.887 -5.118 -26.290 1.00 52.62 96 ASP A CA 1
ATOM 771 C C . ASP A 1 96 ? 12.812 -4.578 -24.850 1.00 52.62 96 ASP A C 1
ATOM 773 O O . ASP A 1 96 ? 11.734 -4.422 -24.274 1.00 52.62 96 ASP A O 1
ATOM 777 N N . LYS A 1 97 ? 13.979 -4.468 -24.205 1.00 61.59 97 LYS A N 1
ATOM 778 C CA . LYS A 1 97 ? 14.088 -4.464 -22.733 1.00 61.59 97 LYS A CA 1
ATOM 779 C C . LYS A 1 97 ? 13.926 -3.082 -22.145 1.00 61.59 97 LYS A C 1
ATOM 781 O O . LYS A 1 97 ? 13.781 -2.974 -20.938 1.00 61.59 97 LYS A O 1
ATOM 786 N N . SER A 1 98 ? 14.009 -2.047 -22.975 1.00 64.06 98 SER A N 1
ATOM 787 C CA . SER A 1 98 ? 14.075 -0.651 -22.562 1.00 64.06 98 SER A CA 1
ATOM 788 C C . SER A 1 98 ? 12.801 0.101 -22.916 1.00 64.06 98 SER A C 1
ATOM 790 O O . SER A 1 98 ? 12.125 -0.221 -23.887 1.00 64.06 98 SER A O 1
ATOM 792 N N . GLY A 1 99 ? 12.481 1.122 -22.125 1.00 67.00 99 GLY A N 1
ATOM 793 C CA . GLY A 1 99 ? 11.326 1.978 -22.379 1.00 67.00 99 GLY A CA 1
ATOM 794 C C . GLY A 1 99 ? 10.115 1.685 -21.495 1.00 67.00 99 GLY A C 1
ATOM 795 O O . GLY A 1 99 ? 10.230 1.105 -20.412 1.00 67.00 99 GLY A O 1
ATOM 796 N N . LYS A 1 100 ? 8.966 2.199 -21.938 1.00 69.00 100 LYS A N 1
ATOM 797 C CA . LYS A 1 100 ? 7.687 2.133 -21.224 1.00 69.00 100 LYS A CA 1
ATOM 798 C C . LYS A 1 100 ? 7.167 0.693 -21.236 1.00 69.00 100 LYS A C 1
ATOM 800 O O . LYS A 1 100 ? 7.287 0.017 -22.250 1.00 69.00 100 LYS A O 1
ATOM 805 N N . GLU A 1 101 ? 6.590 0.243 -20.124 1.00 80.75 101 GLU A N 1
ATOM 806 C CA . GLU A 1 101 ? 5.968 -1.084 -19.937 1.00 80.75 101 GLU A CA 1
ATOM 807 C C . GLU A 1 101 ? 6.946 -2.268 -19.784 1.00 80.75 101 GLU A C 1
ATOM 809 O O . GLU A 1 101 ? 6.519 -3.408 -19.580 1.00 80.75 101 GLU A O 1
ATOM 814 N N . ALA A 1 102 ? 8.264 -2.033 -19.805 1.00 83.31 102 ALA A N 1
ATOM 815 C CA . ALA A 1 102 ? 9.259 -3.085 -19.592 1.00 83.31 102 ALA A CA 1
ATOM 816 C C . ALA A 1 102 ? 9.064 -3.764 -18.222 1.00 83.31 102 ALA A C 1
ATOM 818 O O . ALA A 1 102 ? 9.114 -3.111 -17.180 1.00 83.31 102 ALA A O 1
ATOM 819 N N . GLY A 1 103 ? 8.813 -5.076 -18.207 1.00 84.75 103 GLY A N 1
ATOM 820 C CA . GLY A 1 103 ? 8.582 -5.835 -16.971 1.00 84.75 103 GLY A CA 1
ATOM 821 C C . GLY A 1 103 ? 7.260 -5.531 -16.254 1.00 84.75 103 GLY A C 1
ATOM 822 O O . GLY A 1 103 ? 7.096 -5.953 -15.110 1.00 84.75 103 GLY A O 1
ATOM 823 N N . LYS A 1 104 ? 6.316 -4.825 -16.894 1.00 90.44 104 LYS A N 1
ATOM 824 C CA . LYS A 1 104 ? 5.046 -4.432 -16.267 1.00 90.44 104 LYS A CA 1
ATOM 825 C C . LYS A 1 104 ? 4.211 -5.615 -15.787 1.00 90.44 104 LYS A C 1
ATOM 827 O O . LYS A 1 104 ? 3.749 -5.586 -14.653 1.00 90.44 104 LYS A O 1
ATOM 832 N N . ASP A 1 105 ? 4.060 -6.665 -16.591 1.00 90.44 105 ASP A N 1
ATOM 833 C CA . ASP A 1 105 ? 3.266 -7.841 -16.199 1.00 90.44 105 ASP A CA 1
ATOM 834 C C . ASP A 1 105 ? 3.837 -8.527 -14.953 1.00 90.44 105 ASP A C 1
ATOM 836 O O . ASP A 1 105 ? 3.096 -8.929 -14.052 1.00 90.44 105 ASP A O 1
ATOM 840 N N . LEU A 1 106 ? 5.169 -8.607 -14.869 1.00 91.56 106 LEU A N 1
ATOM 841 C CA . LEU A 1 106 ? 5.865 -9.145 -13.703 1.00 91.56 106 LEU A CA 1
ATOM 842 C C . LEU A 1 106 ? 5.658 -8.245 -12.483 1.00 91.56 106 LEU A C 1
ATOM 844 O O . LEU A 1 106 ? 5.395 -8.738 -11.392 1.00 91.56 106 LEU A O 1
ATOM 848 N N . ALA A 1 107 ? 5.718 -6.927 -12.674 1.00 92.62 107 ALA A N 1
ATOM 849 C CA . ALA A 1 107 ? 5.496 -5.958 -11.613 1.00 92.62 107 ALA A CA 1
ATOM 850 C C . ALA A 1 107 ? 4.051 -5.984 -11.086 1.00 92.62 107 ALA A C 1
ATOM 852 O O . ALA A 1 107 ? 3.834 -5.964 -9.876 1.00 92.62 107 ALA A O 1
ATOM 853 N N . ILE A 1 108 ? 3.055 -6.090 -11.970 1.00 94.06 108 ILE A N 1
ATOM 854 C CA . ILE A 1 108 ? 1.646 -6.269 -11.589 1.00 94.06 108 ILE A CA 1
ATOM 855 C C . ILE A 1 108 ? 1.469 -7.580 -10.823 1.00 94.06 108 ILE A C 1
ATOM 857 O O . ILE A 1 108 ? 0.801 -7.599 -9.790 1.00 94.06 108 ILE A O 1
ATOM 861 N N . SER A 1 109 ? 2.076 -8.664 -11.308 1.00 93.62 109 SER A N 1
ATOM 862 C CA . SER A 1 109 ? 2.011 -9.973 -10.652 1.00 93.62 109 SER A CA 1
ATOM 863 C C . SER A 1 109 ? 2.637 -9.936 -9.258 1.00 93.62 109 SER A C 1
ATOM 865 O O . SER A 1 109 ? 2.041 -10.449 -8.316 1.00 93.62 109 SER A O 1
ATOM 867 N N . LEU A 1 110 ? 3.782 -9.261 -9.106 1.00 94.75 110 LEU A N 1
ATOM 868 C CA . LEU A 1 110 ? 4.418 -9.006 -7.814 1.00 94.75 110 LEU A CA 1
ATOM 869 C C . LEU A 1 110 ? 3.474 -8.249 -6.874 1.00 94.75 110 LEU A C 1
ATOM 871 O O . LEU A 1 110 ? 3.213 -8.716 -5.771 1.00 94.75 110 LEU A O 1
ATOM 875 N N . MET A 1 111 ? 2.922 -7.114 -7.313 1.00 93.81 111 MET A N 1
ATOM 876 C CA . MET A 1 111 ? 2.030 -6.295 -6.484 1.00 93.81 111 MET A CA 1
ATOM 877 C C . MET A 1 111 ? 0.787 -7.069 -6.034 1.00 93.81 111 MET A C 1
ATOM 879 O O . MET A 1 111 ? 0.440 -7.034 -4.855 1.00 93.81 111 MET A O 1
ATOM 883 N N . LYS A 1 112 ? 0.164 -7.836 -6.936 1.00 92.00 112 LYS A N 1
ATOM 884 C CA . LYS A 1 112 ? -0.959 -8.720 -6.590 1.00 92.00 112 LYS A CA 1
ATOM 885 C C . LYS A 1 112 ? -0.545 -9.818 -5.610 1.00 92.00 112 LYS A C 1
ATOM 887 O O . LYS A 1 112 ? -1.2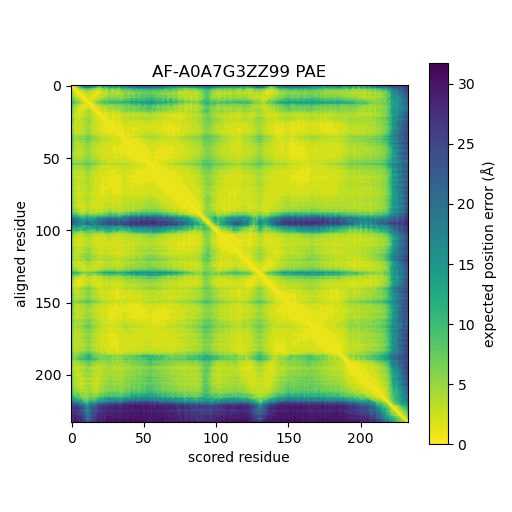70 -10.074 -4.656 1.00 92.00 112 LYS A O 1
ATOM 892 N N . GLY A 1 113 ? 0.622 -10.432 -5.810 1.00 91.25 113 GLY A N 1
ATOM 893 C CA . GLY A 1 113 ? 1.173 -11.447 -4.906 1.00 91.25 113 GLY A CA 1
ATOM 894 C C . GLY A 1 113 ? 1.464 -10.914 -3.500 1.00 91.25 113 GLY A C 1
ATOM 895 O O . GLY A 1 113 ? 1.332 -11.648 -2.526 1.00 91.25 113 GLY A O 1
ATOM 896 N N . LEU A 1 114 ? 1.787 -9.624 -3.378 1.00 92.44 114 LEU A N 1
ATOM 897 C CA . LEU A 1 114 ? 1.956 -8.939 -2.092 1.00 92.44 114 LEU A CA 1
ATOM 898 C C . LEU A 1 114 ? 0.625 -8.521 -1.445 1.00 92.44 114 LEU A C 1
ATOM 900 O O . LEU A 1 114 ? 0.625 -8.062 -0.302 1.00 92.44 114 LEU A O 1
ATOM 904 N N . GLY A 1 115 ? -0.504 -8.716 -2.132 1.00 89.62 115 GLY A N 1
ATOM 905 C CA . GLY A 1 115 ? -1.836 -8.354 -1.651 1.00 89.62 115 GLY A CA 1
ATOM 906 C C . GLY A 1 115 ? -2.218 -6.897 -1.913 1.00 89.62 115 GLY A C 1
ATOM 907 O O . GLY A 1 115 ? -3.090 -6.374 -1.230 1.00 89.62 115 GLY A O 1
ATOM 908 N N . LEU A 1 116 ? -1.580 -6.224 -2.874 1.00 92.38 116 LEU A N 1
ATOM 909 C CA . LEU A 1 116 ? -1.958 -4.864 -3.261 1.00 92.38 116 LEU A CA 1
ATOM 910 C C . LEU A 1 116 ? -3.104 -4.884 -4.275 1.00 92.38 116 LEU A C 1
ATOM 912 O O . LEU A 1 116 ? -3.076 -5.629 -5.260 1.00 92.38 116 LEU A O 1
ATOM 916 N N . ASN A 1 117 ? -4.080 -3.998 -4.078 1.00 92.06 117 ASN A N 1
ATOM 917 C CA . ASN A 1 117 ? -5.124 -3.745 -5.062 1.00 92.06 117 ASN A CA 1
ATOM 918 C C . ASN A 1 117 ? -4.631 -2.712 -6.087 1.00 92.06 117 ASN A C 1
ATOM 920 O O . ASN A 1 117 ? -4.515 -1.522 -5.791 1.00 92.06 117 ASN A O 1
ATOM 924 N N . VAL A 1 118 ? -4.319 -3.170 -7.300 1.00 90.19 118 VAL A N 1
ATOM 925 C CA . VAL A 1 118 ? -3.786 -2.324 -8.376 1.00 90.19 118 VAL A CA 1
ATOM 926 C C . VAL A 1 118 ? -4.586 -2.490 -9.663 1.00 90.19 118 VAL A C 1
ATOM 928 O O . VAL A 1 118 ? -4.931 -3.603 -10.066 1.00 90.19 118 VAL A O 1
ATOM 931 N N . ASN A 1 119 ? -4.845 -1.371 -10.343 1.00 89.50 119 ASN A N 1
ATOM 932 C CA . ASN A 1 119 ? -5.369 -1.368 -11.706 1.00 89.50 119 ASN A CA 1
ATOM 933 C C . ASN A 1 119 ? -4.194 -1.434 -12.704 1.00 89.50 119 ASN A C 1
ATOM 935 O O . ASN A 1 119 ? -3.357 -0.532 -12.666 1.00 89.50 119 ASN A O 1
ATOM 939 N N . PRO A 1 120 ? -4.125 -2.427 -13.613 1.00 89.31 120 PRO A N 1
ATOM 940 C CA . PRO A 1 120 ? -3.095 -2.499 -14.655 1.00 89.31 120 PRO A CA 1
ATOM 941 C C . PRO A 1 120 ? -2.928 -1.226 -15.501 1.00 89.31 120 PRO A C 1
ATOM 943 O O . PRO A 1 120 ? -1.804 -0.897 -15.883 1.00 89.31 120 PRO A O 1
ATOM 946 N N . ASP A 1 121 ? -4.008 -0.481 -15.762 1.00 88.50 121 ASP A N 1
ATOM 947 C CA . ASP A 1 121 ? -3.946 0.795 -16.499 1.00 88.50 121 ASP A CA 1
ATOM 948 C C . ASP A 1 121 ? -3.313 1.933 -15.683 1.00 88.50 121 ASP A C 1
ATOM 950 O O . ASP A 1 121 ? -2.943 2.972 -16.226 1.00 88.50 121 ASP A O 1
ATOM 954 N N . ASN A 1 122 ? -3.165 1.751 -14.371 1.00 91.19 122 ASN A N 1
ATOM 955 C CA . ASN A 1 122 ? -2.522 2.698 -13.464 1.00 91.19 122 ASN A CA 1
ATOM 956 C C . ASN A 1 122 ? -1.263 2.097 -12.831 1.00 91.19 122 ASN A C 1
ATOM 958 O O . ASN A 1 122 ? -0.935 2.377 -11.679 1.00 91.19 122 ASN A O 1
ATOM 962 N N . VAL A 1 123 ? -0.559 1.269 -13.604 1.00 92.69 123 VAL A N 1
ATOM 963 C CA . VAL A 1 123 ? 0.795 0.796 -13.323 1.00 92.69 123 VAL A CA 1
ATOM 964 C C . VAL A 1 123 ? 1.661 1.133 -14.525 1.00 92.69 123 VAL A C 1
ATOM 966 O O . VAL A 1 123 ? 1.321 0.789 -15.653 1.00 92.69 123 VAL A O 1
ATOM 969 N N . GLN A 1 124 ? 2.793 1.783 -14.290 1.00 92.56 124 GLN A N 1
ATOM 970 C CA . GLN A 1 124 ? 3.768 2.096 -15.324 1.00 92.56 124 GLN A CA 1
ATOM 971 C C . GLN A 1 124 ? 5.144 1.666 -14.843 1.00 92.56 124 GLN A C 1
ATOM 973 O O . GLN A 1 124 ? 5.567 2.002 -13.733 1.00 92.56 124 GLN A O 1
ATOM 978 N N . THR A 1 125 ? 5.861 0.954 -15.701 1.00 91.88 125 THR A N 1
ATOM 979 C CA . THR A 1 125 ? 7.267 0.627 -15.484 1.00 91.88 125 THR A CA 1
ATOM 980 C C . THR A 1 125 ? 8.140 1.320 -16.516 1.00 91.88 125 THR A C 1
ATOM 982 O O . THR A 1 125 ? 7.708 1.614 -17.637 1.00 91.88 125 THR A O 1
ATOM 985 N N . HIS A 1 126 ? 9.374 1.587 -16.107 1.00 90.50 126 HIS A N 1
ATOM 986 C CA . HIS A 1 126 ? 10.435 2.106 -16.948 1.00 90.50 126 HIS A CA 1
ATOM 987 C C . HIS A 1 126 ? 11.728 1.370 -16.630 1.00 90.50 126 HIS A C 1
ATOM 989 O O . HIS A 1 126 ? 12.072 1.180 -15.463 1.00 90.50 126 HIS A O 1
ATOM 995 N N . TYR A 1 127 ? 12.461 1.002 -17.674 1.00 88.31 127 TYR A N 1
ATOM 996 C CA . TYR A 1 127 ? 13.777 0.396 -17.546 1.00 88.31 127 TYR A CA 1
ATOM 997 C C . TYR A 1 127 ? 14.781 1.067 -18.476 1.00 88.31 127 TYR A C 1
ATOM 999 O O . TYR A 1 127 ? 14.488 1.364 -19.639 1.00 88.31 127 TYR A O 1
ATOM 1007 N N . SER A 1 128 ? 15.990 1.251 -17.957 1.00 86.81 128 SER A N 1
ATOM 1008 C CA . SER A 1 128 ? 17.183 1.616 -18.709 1.00 86.81 128 SER A CA 1
ATOM 1009 C C . SER A 1 128 ? 18.258 0.582 -18.409 1.00 86.81 128 SER A C 1
ATOM 1011 O O . SER A 1 128 ? 18.639 0.396 -17.253 1.00 86.81 128 SER A O 1
ATOM 1013 N N . SER A 1 129 ? 18.785 -0.075 -19.442 1.00 83.62 129 SER A N 1
ATOM 1014 C CA . SER A 1 129 ? 19.888 -1.029 -19.280 1.00 83.62 129 SER A CA 1
ATOM 1015 C C . SER A 1 129 ? 21.194 -0.364 -18.839 1.00 83.62 129 SER A C 1
ATOM 1017 O O . SER A 1 129 ? 22.064 -1.058 -18.320 1.00 83.62 129 SER A O 1
ATOM 1019 N N . GLY A 1 130 ? 21.310 0.962 -18.973 1.00 72.62 130 GLY A N 1
ATOM 1020 C CA . GLY A 1 130 ? 22.483 1.707 -18.527 1.00 72.62 130 GLY A CA 1
ATOM 1021 C C . GLY A 1 130 ? 23.734 1.501 -19.384 1.00 72.62 130 GLY A C 1
ATOM 1022 O O . GLY A 1 130 ? 23.654 0.821 -20.413 1.00 72.62 130 GLY A O 1
ATOM 1023 N N . PRO A 1 131 ? 24.871 2.094 -18.957 1.00 81.00 131 PRO A N 1
ATOM 1024 C CA . PRO A 1 131 ? 25.134 2.611 -17.599 1.00 81.00 131 PRO A CA 1
ATOM 1025 C C . PRO A 1 131 ? 24.520 4.002 -17.278 1.00 81.00 131 PRO A C 1
ATOM 1027 O O . PRO A 1 131 ? 24.487 4.856 -18.164 1.00 81.00 131 PRO A O 1
ATOM 1030 N N . PRO A 1 132 ? 24.033 4.244 -16.035 1.00 81.31 132 PRO A N 1
ATOM 1031 C CA . PRO A 1 132 ? 23.738 3.254 -14.994 1.00 81.31 132 PRO A CA 1
ATOM 1032 C C . PRO A 1 132 ? 22.438 2.490 -15.287 1.00 81.31 132 PRO A C 1
ATOM 1034 O O . PRO A 1 132 ? 21.492 3.003 -15.892 1.00 81.31 132 PRO A O 1
ATOM 1037 N N . GLN A 1 133 ? 22.414 1.219 -14.883 1.00 87.44 133 GLN A N 1
ATOM 1038 C CA . GLN A 1 133 ? 21.244 0.357 -15.038 1.00 87.44 133 GLN A CA 1
ATOM 1039 C C . GLN A 1 133 ? 20.193 0.741 -13.997 1.00 87.44 133 GLN A C 1
ATOM 1041 O O . GLN A 1 133 ? 20.498 0.779 -12.802 1.00 87.44 133 GLN A O 1
ATOM 1046 N N . CYS A 1 134 ? 18.960 0.998 -14.429 1.00 89.00 134 CYS A N 1
ATOM 1047 C CA . CYS A 1 134 ? 17.895 1.399 -13.520 1.00 89.00 134 CYS A CA 1
ATOM 1048 C C . CYS A 1 134 ? 16.506 0.916 -13.945 1.00 89.00 134 CYS A C 1
ATOM 1050 O O . CYS A 1 134 ? 16.213 0.709 -15.125 1.00 89.00 134 CYS A O 1
ATOM 1052 N N . PHE A 1 135 ? 15.647 0.740 -12.946 1.00 89.50 135 PHE A N 1
ATOM 1053 C CA . PHE A 1 135 ? 14.249 0.359 -13.088 1.00 89.50 135 PHE A CA 1
ATOM 1054 C C . PHE A 1 135 ? 13.399 1.231 -12.174 1.00 89.50 135 PHE A C 1
ATOM 1056 O O . PHE A 1 135 ? 13.780 1.512 -11.039 1.00 89.50 135 PHE A O 1
ATOM 1063 N N . ARG A 1 136 ? 12.236 1.656 -12.654 1.00 91.19 136 ARG A N 1
ATOM 1064 C CA . ARG A 1 136 ? 11.265 2.410 -11.865 1.00 91.19 136 ARG A CA 1
ATOM 1065 C C . ARG A 1 136 ? 9.881 1.856 -12.120 1.00 91.19 136 ARG A C 1
ATOM 1067 O O . ARG A 1 136 ? 9.502 1.627 -13.266 1.00 91.19 136 ARG A O 1
ATOM 1074 N N . ILE A 1 137 ? 9.119 1.715 -11.050 1.00 93.31 137 ILE A N 1
ATOM 1075 C CA . ILE A 1 137 ? 7.687 1.471 -11.098 1.00 93.31 137 ILE A CA 1
ATOM 1076 C C . ILE A 1 137 ? 6.959 2.654 -10.469 1.00 93.31 137 ILE A C 1
ATOM 1078 O O . ILE A 1 137 ? 7.398 3.224 -9.472 1.00 93.31 137 ILE A O 1
ATOM 1082 N N . THR A 1 138 ? 5.853 3.054 -11.077 1.00 93.69 138 THR A N 1
ATOM 1083 C CA . THR A 1 138 ? 4.908 4.040 -10.549 1.00 93.69 138 THR A CA 1
ATOM 1084 C C . THR A 1 138 ? 3.522 3.432 -10.628 1.00 93.69 138 THR A C 1
ATOM 1086 O O . THR A 1 138 ? 3.211 2.756 -11.611 1.00 93.69 138 THR A O 1
ATOM 1089 N N . TRP A 1 139 ? 2.696 3.645 -9.609 1.00 93.69 139 TRP A N 1
ATOM 1090 C CA . TRP A 1 139 ? 1.339 3.112 -9.602 1.00 93.69 139 TRP A CA 1
ATOM 1091 C C . TRP A 1 139 ? 0.370 3.995 -8.816 1.00 93.69 139 TRP A C 1
ATOM 1093 O O . TRP A 1 139 ? 0.748 5.023 -8.253 1.00 93.69 139 TRP A O 1
ATOM 1103 N N . VAL A 1 140 ? -0.902 3.602 -8.808 1.00 91.69 140 VAL A N 1
ATOM 1104 C CA . VAL A 1 140 ? -1.928 4.154 -7.920 1.00 91.69 140 VAL A CA 1
ATOM 1105 C C . VAL A 1 140 ? -2.329 3.082 -6.913 1.00 91.69 140 VAL A C 1
ATOM 1107 O O . VAL A 1 140 ? -2.812 2.020 -7.306 1.00 91.69 140 VAL A O 1
ATOM 1110 N N . ASN A 1 141 ? -2.132 3.359 -5.621 1.00 88.19 141 ASN A N 1
ATOM 1111 C CA . ASN A 1 141 ? -2.664 2.515 -4.551 1.00 88.19 141 ASN A CA 1
ATOM 1112 C C . ASN A 1 141 ? -4.188 2.625 -4.538 1.00 88.19 141 ASN A C 1
ATOM 1114 O O . ASN A 1 141 ? -4.731 3.727 -4.413 1.00 88.19 141 ASN A O 1
ATOM 1118 N N . ARG A 1 142 ? -4.872 1.485 -4.645 1.00 92.25 142 ARG A N 1
ATOM 1119 C CA . ARG A 1 142 ? -6.306 1.404 -4.379 1.00 92.25 142 ARG A CA 1
ATOM 1120 C C . ARG A 1 142 ? -6.530 0.762 -3.017 1.00 92.25 142 ARG A C 1
ATOM 1122 O O . ARG A 1 142 ? -5.822 -0.191 -2.690 1.00 92.25 142 ARG A O 1
ATOM 1129 N N . PRO A 1 143 ? -7.497 1.255 -2.225 1.00 95.06 143 PRO A N 1
ATOM 1130 C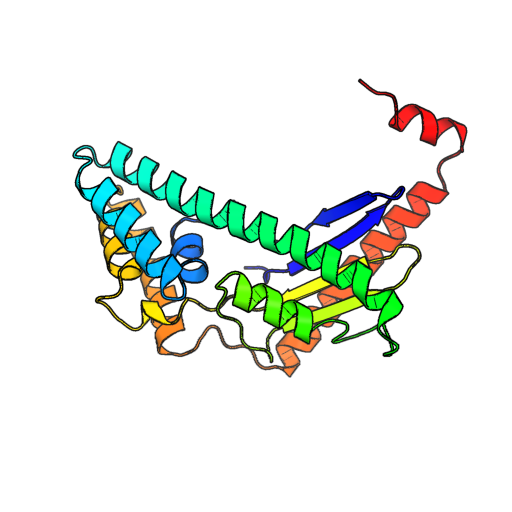 CA . PRO A 1 143 ? -7.900 0.562 -1.015 1.00 95.06 143 PRO A CA 1
ATOM 1131 C C . PRO A 1 143 ? -8.347 -0.863 -1.336 1.00 95.06 143 PRO A C 1
ATOM 1133 O O . PRO A 1 143 ? -8.795 -1.149 -2.455 1.00 95.06 143 PRO A O 1
ATOM 1136 N N . THR A 1 144 ? -8.210 -1.764 -0.372 1.00 95.06 144 THR A N 1
ATOM 1137 C CA . THR A 1 144 ? -8.576 -3.164 -0.574 1.00 95.06 144 THR A CA 1
ATOM 1138 C C . THR A 1 144 ? -10.082 -3.300 -0.807 1.00 95.06 144 THR A C 1
ATOM 1140 O O . THR A 1 144 ? -10.882 -2.463 -0.378 1.00 95.06 144 THR A O 1
ATOM 1143 N N . GLU A 1 145 ? -10.495 -4.337 -1.533 1.00 94.62 145 GLU A N 1
ATOM 1144 C CA . GLU A 1 145 ? -11.911 -4.516 -1.872 1.00 94.62 145 GLU A CA 1
ATOM 1145 C C . GLU A 1 145 ? -12.766 -4.843 -0.642 1.00 94.62 145 GLU A C 1
ATOM 1147 O O . GLU A 1 145 ? -13.953 -4.530 -0.609 1.00 94.62 145 GLU A O 1
ATOM 1152 N N . GLU A 1 146 ? -12.158 -5.394 0.406 1.00 96.12 146 GLU A N 1
ATOM 1153 C CA . GLU A 1 146 ? -12.803 -5.739 1.672 1.00 96.12 146 GLU A CA 1
ATOM 1154 C C . GLU A 1 146 ? -13.317 -4.515 2.430 1.00 96.12 146 GLU A C 1
ATOM 1156 O O . GLU A 1 146 ? -14.219 -4.645 3.258 1.00 96.12 146 GLU A O 1
ATOM 1161 N N . LEU A 1 147 ? -12.814 -3.312 2.132 1.00 96.44 147 LEU A N 1
ATOM 1162 C CA . LEU A 1 147 ? -13.355 -2.082 2.713 1.00 96.44 147 LEU A CA 1
ATOM 1163 C C . LEU A 1 147 ? -14.806 -1.816 2.274 1.00 96.44 147 LEU A C 1
ATOM 1165 O O . LEU A 1 147 ? -15.516 -1.093 2.980 1.00 96.44 147 LEU A O 1
ATOM 1169 N N . LYS A 1 148 ? -15.256 -2.422 1.160 1.00 95.62 148 LYS A N 1
ATOM 1170 C CA . LYS A 1 148 ? -16.651 -2.375 0.689 1.00 95.62 148 LYS A CA 1
ATOM 1171 C C . LYS A 1 148 ? -17.614 -3.079 1.657 1.00 95.62 148 LYS A C 1
ATOM 1173 O O . LYS A 1 148 ? -18.768 -2.673 1.754 1.00 95.62 148 LYS A O 1
ATOM 1178 N N . ASP A 1 149 ? -17.156 -4.108 2.374 1.00 95.94 149 ASP A N 1
ATOM 1179 C CA . ASP A 1 149 ? -17.965 -4.862 3.338 1.00 95.94 149 ASP A CA 1
ATOM 1180 C C . ASP A 1 149 ? -17.727 -4.360 4.766 1.00 95.94 149 ASP A C 1
ATOM 1182 O O . ASP A 1 149 ? -16.656 -4.543 5.337 1.00 95.94 149 ASP A O 1
ATOM 1186 N N . GLU A 1 150 ? -18.745 -3.774 5.395 1.00 93.25 150 GLU A N 1
ATOM 1187 C CA . GLU A 1 150 ? -18.664 -3.271 6.776 1.00 93.25 150 GLU A CA 1
ATOM 1188 C C . GLU A 1 150 ? -18.361 -4.350 7.823 1.00 93.25 150 GLU A C 1
ATOM 1190 O O . GLU A 1 150 ? -17.941 -4.033 8.944 1.00 93.25 150 GLU A O 1
ATOM 1195 N N . LYS A 1 151 ? -18.600 -5.618 7.476 1.00 95.56 151 LYS A N 1
ATOM 1196 C CA . LYS A 1 151 ? -18.334 -6.779 8.325 1.00 95.56 151 LYS A CA 1
ATOM 1197 C C . LYS A 1 151 ? -16.950 -7.382 8.097 1.00 95.56 151 LYS A C 1
ATOM 1199 O O . LYS A 1 151 ? -16.604 -8.316 8.815 1.00 95.56 151 LYS A O 1
ATOM 1204 N N . SER A 1 152 ? -16.156 -6.855 7.162 1.00 97.44 152 SER A N 1
ATOM 1205 C CA . SER A 1 152 ? -14.792 -7.331 6.944 1.00 97.44 152 SER A CA 1
ATOM 1206 C C . SER A 1 152 ? -13.926 -7.140 8.187 1.00 97.44 152 SER A C 1
ATOM 1208 O O . SER A 1 152 ? -14.089 -6.187 8.955 1.00 97.44 152 SER A O 1
ATOM 1210 N N . GLU A 1 153 ? -12.975 -8.047 8.391 1.00 98.19 153 GLU A N 1
ATOM 1211 C CA . GLU A 1 153 ? -12.125 -8.047 9.585 1.00 98.19 153 GLU A CA 1
ATOM 1212 C C . GLU A 1 153 ? -11.250 -6.795 9.643 1.00 98.19 153 GLU A C 1
ATOM 1214 O O . GLU A 1 153 ? -10.976 -6.286 10.727 1.00 98.19 153 GLU A O 1
ATOM 1219 N N . ILE A 1 154 ? -10.879 -6.233 8.489 1.00 97.94 154 ILE A N 1
ATOM 1220 C CA . ILE A 1 154 ? -10.155 -4.960 8.443 1.00 97.94 154 ILE A CA 1
ATOM 1221 C C . ILE A 1 154 ? -11.016 -3.769 8.897 1.00 97.94 154 ILE A C 1
ATOM 1223 O O . ILE A 1 154 ? -10.524 -2.916 9.633 1.00 97.94 154 ILE A O 1
ATOM 1227 N N . ASN A 1 155 ? -12.310 -3.736 8.553 1.00 98.00 155 ASN A N 1
ATOM 1228 C CA . ASN A 1 155 ? -13.242 -2.717 9.054 1.00 98.00 155 ASN A CA 1
ATOM 1229 C C . ASN A 1 155 ? -13.542 -2.887 10.553 1.00 98.00 155 ASN A C 1
ATOM 1231 O O . ASN A 1 155 ? -13.818 -1.911 11.249 1.00 98.00 155 ASN A O 1
ATOM 1235 N N . GLN A 1 156 ? -13.499 -4.112 11.076 1.00 98.31 156 GLN A N 1
ATOM 1236 C CA . GLN A 1 156 ? -13.622 -4.348 12.517 1.00 98.31 156 GLN A CA 1
ATOM 1237 C C . GLN A 1 156 ? -12.337 -3.955 13.260 1.00 98.31 156 GLN A C 1
ATOM 1239 O O . GLN A 1 156 ? -12.402 -3.327 14.318 1.00 98.31 156 GLN A O 1
ATOM 1244 N N . LEU A 1 157 ? -11.164 -4.253 12.692 1.00 98.50 157 LEU A N 1
ATOM 1245 C CA . LEU A 1 157 ? -9.878 -3.830 13.243 1.00 98.50 157 LEU A CA 1
ATOM 1246 C C . LEU A 1 157 ? -9.748 -2.300 13.256 1.00 98.50 157 LEU A C 1
ATOM 1248 O O . LEU A 1 157 ? -9.295 -1.749 14.257 1.00 98.50 157 LEU A O 1
ATOM 1252 N N . SER A 1 158 ? -10.188 -1.601 12.203 1.00 98.31 158 SER A N 1
ATOM 1253 C CA . SER A 1 158 ? -10.135 -0.131 12.157 1.00 98.31 158 SER A CA 1
ATOM 1254 C C . SER A 1 158 ? -11.010 0.514 13.229 1.00 98.31 158 SER A C 1
ATOM 1256 O O . SER A 1 158 ? -10.571 1.456 13.882 1.00 98.31 158 SER A O 1
ATOM 1258 N N . LYS A 1 159 ? -12.201 -0.036 13.495 1.00 98.00 159 LYS A N 1
ATOM 1259 C CA . LYS A 1 159 ? -13.055 0.391 14.617 1.00 98.00 159 LYS A CA 1
ATOM 1260 C C . LYS A 1 159 ? -12.377 0.161 15.967 1.00 98.00 159 LYS A C 1
ATOM 1262 O O . LYS A 1 159 ? -12.422 1.033 16.831 1.00 98.00 159 LYS A O 1
ATOM 1267 N N . CYS A 1 160 ? -11.733 -0.994 16.149 1.00 98.19 160 CYS A N 1
ATOM 1268 C CA . CYS A 1 160 ? -10.978 -1.300 17.366 1.00 98.19 160 CYS A CA 1
ATOM 1269 C C . CYS A 1 160 ? -9.834 -0.295 17.591 1.00 98.19 160 CYS A C 1
ATOM 1271 O O . CYS A 1 160 ? -9.674 0.228 18.697 1.00 98.19 160 CYS A O 1
ATOM 1273 N N . TYR A 1 161 ? -9.099 0.039 16.527 1.00 98.56 161 TYR A N 1
ATOM 1274 C CA . TYR A 1 161 ? -8.049 1.053 16.558 1.00 98.56 161 TYR A CA 1
ATOM 1275 C C . TYR A 1 161 ? -8.601 2.446 16.868 1.00 98.56 161 TYR A C 1
ATOM 1277 O O . TYR A 1 161 ? -8.150 3.066 17.824 1.00 98.56 161 TYR A O 1
ATOM 1285 N N . ALA A 1 162 ? -9.629 2.901 16.147 1.00 98.19 162 ALA A N 1
ATOM 1286 C CA . ALA A 1 162 ? -10.257 4.207 16.353 1.00 98.19 162 ALA A CA 1
ATOM 1287 C C . ALA A 1 162 ? -10.729 4.405 17.804 1.00 98.19 162 ALA A C 1
ATOM 1289 O O . ALA A 1 162 ? -10.533 5.469 18.381 1.00 98.19 162 ALA A O 1
ATOM 1290 N N . ASN A 1 163 ? -11.285 3.359 18.423 1.00 97.81 163 ASN A N 1
ATOM 1291 C CA . ASN A 1 163 ? -11.732 3.374 19.821 1.00 97.81 163 ASN A CA 1
ATOM 1292 C C . ASN A 1 163 ? -10.587 3.371 20.851 1.00 97.81 163 ASN A C 1
ATOM 1294 O O . ASN A 1 163 ? -10.843 3.419 22.053 1.00 97.81 163 ASN A O 1
ATOM 1298 N N . SER A 1 164 ? -9.342 3.261 20.395 1.00 97.81 164 SER A N 1
ATOM 1299 C CA . SER A 1 164 ? -8.136 3.311 21.226 1.00 97.81 164 SER A CA 1
ATOM 1300 C C . SER A 1 164 ? -7.445 4.676 21.171 1.00 97.81 164 SER A C 1
ATOM 1302 O O . SER A 1 164 ? -6.477 4.903 21.891 1.00 97.81 164 SER A O 1
ATOM 1304 N N . LEU A 1 165 ? -7.921 5.578 20.308 1.00 97.94 165 LEU A N 1
ATOM 1305 C CA . LEU A 1 165 ? -7.348 6.901 20.089 1.00 97.94 165 LEU A CA 1
ATOM 1306 C C . LEU A 1 165 ? -7.958 7.950 21.027 1.00 97.94 165 LEU A C 1
ATOM 1308 O O . LEU A 1 165 ? -9.051 7.777 21.568 1.00 97.94 165 LEU A O 1
ATOM 1312 N N . SER A 1 166 ? -7.257 9.077 21.183 1.00 97.12 166 SER A N 1
ATOM 1313 C CA . SER A 1 166 ? -7.863 10.285 21.749 1.00 97.12 166 SER A CA 1
ATOM 1314 C C . SER A 1 166 ? -8.983 10.800 20.828 1.00 97.12 166 SER A C 1
ATOM 1316 O O . SER A 1 166 ? -8.948 10.520 19.630 1.00 97.12 166 SER A O 1
ATOM 1318 N N . PRO A 1 167 ? -9.952 11.588 21.332 1.00 97.00 167 PRO A N 1
ATOM 1319 C CA . PRO A 1 167 ? -11.071 12.070 20.514 1.00 97.00 167 PRO A CA 1
ATOM 1320 C C . PRO A 1 167 ? -10.651 12.811 19.234 1.00 97.00 167 PRO A C 1
ATOM 1322 O O . PRO A 1 167 ? -11.226 12.584 18.172 1.00 97.00 167 PRO A O 1
ATOM 1325 N N . GLU A 1 168 ? -9.620 13.656 19.314 1.00 97.00 168 GLU A N 1
ATOM 1326 C CA . GLU A 1 168 ? -9.086 14.402 18.164 1.00 97.00 168 GLU A CA 1
ATOM 1327 C C . GLU A 1 168 ? -8.443 13.460 17.137 1.00 97.00 168 GLU A C 1
ATOM 1329 O O . GLU A 1 168 ? -8.804 13.476 15.961 1.00 97.00 168 GLU A O 1
ATOM 1334 N N . ALA A 1 169 ? -7.562 12.557 17.585 1.00 97.00 169 ALA A N 1
ATOM 1335 C CA . ALA A 1 169 ? -6.921 11.584 16.702 1.00 97.00 169 ALA A CA 1
ATOM 1336 C C . ALA A 1 169 ? -7.931 10.593 16.096 1.00 97.00 169 ALA A C 1
ATOM 1338 O O . ALA A 1 169 ? -7.773 10.160 14.955 1.00 97.00 169 ALA A O 1
ATOM 1339 N N . GLN A 1 170 ? -8.988 10.254 16.836 1.00 97.81 170 GLN A N 1
ATOM 1340 C CA . GLN A 1 170 ? -10.086 9.422 16.357 1.00 97.81 170 GLN A CA 1
ATOM 1341 C C . GLN A 1 170 ? -10.847 10.103 15.217 1.00 97.81 170 GLN A C 1
ATOM 1343 O O . GLN A 1 170 ? -11.162 9.451 14.220 1.00 97.81 170 GLN A O 1
ATOM 1348 N N . GLN A 1 171 ? -11.137 11.400 15.340 1.00 97.56 171 GLN A N 1
ATOM 1349 C CA . GLN A 1 171 ? -11.809 12.163 14.290 1.00 97.56 171 GLN A CA 1
ATOM 1350 C C . GLN A 1 171 ? -10.972 12.199 13.004 1.00 97.56 171 GLN A C 1
ATOM 1352 O O . GLN A 1 171 ? -11.498 11.908 11.926 1.00 97.56 171 GLN A O 1
ATOM 1357 N N . ASP A 1 172 ? -9.674 12.481 13.124 1.00 96.88 172 ASP A N 1
ATOM 1358 C CA . ASP A 1 172 ? -8.750 12.514 11.986 1.00 96.88 172 ASP A CA 1
ATOM 1359 C C . ASP A 1 172 ? -8.614 11.141 11.318 1.00 96.88 172 ASP A C 1
ATOM 1361 O O . ASP A 1 172 ? -8.662 11.027 10.088 1.00 96.88 172 ASP A O 1
ATOM 1365 N N . PHE A 1 173 ? -8.487 10.081 12.122 1.00 98.12 173 PHE A N 1
ATOM 1366 C CA . PHE A 1 173 ? -8.440 8.711 11.622 1.00 98.12 173 PHE A CA 1
ATOM 1367 C C . PHE A 1 173 ? -9.725 8.344 10.876 1.00 98.12 173 PHE A C 1
ATOM 1369 O O . PHE A 1 173 ? -9.655 7.850 9.752 1.00 98.12 173 PHE A O 1
ATOM 1376 N N . ASN A 1 174 ? -10.894 8.619 11.461 1.00 98.00 174 ASN A N 1
ATOM 1377 C CA . ASN A 1 174 ? -12.183 8.294 10.853 1.00 98.00 174 ASN A CA 1
ATOM 1378 C C . ASN A 1 174 ? -12.386 9.036 9.526 1.00 98.00 174 ASN A C 1
ATOM 1380 O O . ASN A 1 174 ? -12.813 8.421 8.554 1.00 98.00 174 ASN A O 1
ATOM 1384 N N . ALA A 1 175 ? -12.004 10.314 9.435 1.00 97.44 175 ALA A N 1
ATOM 1385 C CA . ALA A 1 175 ? -12.100 11.075 8.189 1.00 97.44 175 ALA A CA 1
ATOM 1386 C C . ALA A 1 175 ? -11.249 10.461 7.057 1.00 97.44 175 ALA A C 1
ATOM 1388 O O . ALA A 1 175 ? -11.703 10.338 5.910 1.00 97.44 175 ALA A O 1
ATOM 1389 N N . LYS A 1 176 ? -10.021 10.025 7.373 1.00 96.38 176 LYS A N 1
ATOM 1390 C CA . LYS A 1 176 ? -9.167 9.291 6.424 1.00 96.38 176 LYS A CA 1
ATOM 1391 C C . LYS A 1 176 ? -9.771 7.934 6.068 1.00 96.38 176 LYS A C 1
ATOM 1393 O O . LYS A 1 176 ? -9.869 7.594 4.889 1.00 96.38 176 LYS A O 1
ATOM 1398 N N . TRP A 1 177 ? -10.219 7.178 7.069 1.00 97.56 177 TRP A N 1
ATOM 1399 C CA . TRP A 1 177 ? -10.812 5.856 6.887 1.00 97.56 177 TRP A CA 1
ATOM 1400 C C . TRP A 1 177 ? -12.051 5.896 5.989 1.00 97.56 177 TRP A C 1
ATOM 1402 O O . TRP A 1 177 ? -12.154 5.118 5.039 1.00 97.56 177 TRP A O 1
ATOM 1412 N N . ASP A 1 178 ? -12.951 6.849 6.219 1.00 96.50 178 ASP A N 1
ATOM 1413 C CA . ASP A 1 178 ? -14.155 7.038 5.411 1.00 96.50 178 ASP A CA 1
ATOM 1414 C C . ASP A 1 178 ? -13.816 7.414 3.967 1.00 96.50 178 ASP A C 1
ATOM 1416 O O . ASP A 1 178 ? -14.454 6.924 3.032 1.00 96.50 178 ASP A O 1
ATOM 1420 N N . THR A 1 179 ? -12.749 8.190 3.758 1.00 96.00 179 THR A N 1
ATOM 1421 C CA . THR A 1 179 ? -12.225 8.464 2.413 1.00 96.00 179 THR A CA 1
ATOM 1422 C C . THR A 1 179 ? -11.756 7.177 1.724 1.00 96.00 179 THR A C 1
ATOM 1424 O O . THR A 1 179 ? -12.103 6.941 0.564 1.00 96.00 179 THR A O 1
ATOM 1427 N N . HIS A 1 180 ? -11.019 6.302 2.419 1.00 96.81 180 HIS A N 1
ATOM 1428 C CA . HIS A 1 180 ? -10.607 5.006 1.863 1.00 96.81 180 HIS A CA 1
ATOM 1429 C C . HIS A 1 180 ? -11.796 4.097 1.562 1.00 96.81 180 HIS A C 1
ATOM 1431 O O . HIS A 1 180 ? -11.831 3.483 0.497 1.00 96.81 180 HIS A O 1
ATOM 1437 N N . ARG A 1 181 ? -12.793 4.038 2.449 1.00 96.25 181 ARG A N 1
ATOM 1438 C CA . ARG A 1 181 ? -14.020 3.265 2.216 1.00 96.25 181 ARG A CA 1
ATOM 1439 C C . ARG A 1 181 ? -14.796 3.785 1.014 1.00 96.25 181 ARG A C 1
ATOM 1441 O O . ARG A 1 181 ? -15.183 2.999 0.155 1.00 96.25 181 ARG A O 1
ATOM 1448 N N . MET A 1 182 ? -14.975 5.101 0.909 1.00 95.69 182 MET A N 1
ATOM 1449 C CA . MET A 1 182 ? -15.611 5.730 -0.248 1.00 95.69 182 MET A CA 1
ATOM 1450 C C . MET A 1 182 ? -14.857 5.391 -1.540 1.00 95.69 182 MET A C 1
ATOM 1452 O O . MET A 1 182 ? -15.477 5.030 -2.542 1.00 95.69 182 MET A O 1
ATOM 1456 N N . HIS A 1 183 ? -13.524 5.475 -1.528 1.00 95.06 183 HIS A N 1
ATOM 1457 C CA . HIS A 1 183 ? -12.699 5.071 -2.664 1.00 95.06 183 HIS A CA 1
ATOM 1458 C C . HIS A 1 183 ? -12.863 3.584 -2.992 1.00 95.06 183 HIS A C 1
ATOM 1460 O O . HIS A 1 183 ? -13.070 3.270 -4.159 1.00 95.06 183 HIS A O 1
ATOM 1466 N N . ALA A 1 184 ? -12.855 2.682 -2.009 1.00 94.69 184 ALA A N 1
ATOM 1467 C CA . ALA A 1 184 ? -13.097 1.260 -2.243 1.00 94.69 184 ALA A CA 1
ATOM 1468 C C . ALA A 1 184 ? -14.447 1.044 -2.941 1.00 94.69 184 ALA A C 1
ATOM 1470 O O . ALA A 1 184 ? -14.488 0.453 -4.018 1.00 94.69 184 ALA A O 1
ATOM 1471 N N . THR A 1 185 ? -15.533 1.595 -2.389 1.00 94.31 185 THR A N 1
ATOM 1472 C CA . THR A 1 185 ? -16.903 1.468 -2.917 1.00 94.31 185 THR A CA 1
ATOM 1473 C C . THR A 1 185 ? -17.048 2.002 -4.339 1.00 94.31 185 THR A C 1
ATOM 1475 O O . THR A 1 185 ? -17.711 1.376 -5.160 1.00 94.31 185 THR A O 1
ATOM 1478 N N . ASN A 1 186 ? -16.392 3.119 -4.655 1.00 92.25 186 ASN A N 1
ATOM 1479 C CA . ASN A 1 186 ? -16.487 3.767 -5.967 1.00 92.25 186 ASN A CA 1
ATOM 1480 C C . ASN A 1 186 ? -15.415 3.302 -6.966 1.00 92.25 186 ASN A C 1
ATOM 1482 O O . ASN A 1 186 ? -15.251 3.903 -8.034 1.00 92.25 186 ASN A O 1
ATOM 1486 N N . ASP A 1 187 ? -14.658 2.259 -6.623 1.00 86.00 187 ASP A N 1
ATOM 1487 C CA . ASP A 1 187 ? -13.505 1.766 -7.376 1.00 86.00 187 ASP A CA 1
ATOM 1488 C C . ASP A 1 187 ? -12.417 2.827 -7.629 1.00 86.00 187 ASP A C 1
ATOM 1490 O O . ASP A 1 187 ? -11.710 2.796 -8.637 1.00 86.00 187 ASP A O 1
ATOM 1494 N N . GLY A 1 188 ? -12.300 3.791 -6.722 1.00 84.75 188 GLY A N 1
ATOM 1495 C CA . GLY A 1 188 ? -11.261 4.807 -6.689 1.00 84.75 188 GLY A CA 1
ATOM 1496 C C . GLY A 1 188 ? -10.032 4.421 -5.854 1.00 84.75 188 GLY A C 1
ATOM 1497 O O . GLY A 1 188 ? -9.973 3.326 -5.289 1.00 84.75 188 GLY A O 1
ATOM 1498 N N . PRO A 1 189 ? -9.045 5.327 -5.756 1.00 84.81 189 PRO A N 1
ATOM 1499 C CA . PRO A 1 189 ? -8.889 6.507 -6.607 1.00 84.81 189 PRO A CA 1
ATOM 1500 C C . PRO A 1 189 ? -8.710 6.109 -8.083 1.00 84.81 189 PRO A C 1
ATOM 1502 O O . PRO A 1 189 ? -8.031 5.132 -8.395 1.00 84.81 189 PRO A O 1
ATOM 1505 N N . LYS A 1 190 ? -9.358 6.854 -8.989 1.00 82.44 190 LYS A N 1
ATOM 1506 C CA . LYS A 1 190 ? -9.273 6.653 -10.444 1.00 82.44 190 LYS A CA 1
ATOM 1507 C C . LYS A 1 190 ? -8.466 7.784 -11.052 1.00 82.44 190 LYS A C 1
ATOM 1509 O O . LYS A 1 190 ? -8.673 8.948 -10.716 1.00 82.44 190 LYS A O 1
ATOM 1514 N N . ILE A 1 191 ? -7.584 7.439 -11.974 1.00 86.88 191 ILE A N 1
ATOM 1515 C CA . ILE A 1 191 ? -6.906 8.400 -12.831 1.00 86.88 191 ILE A CA 1
ATOM 1516 C C . ILE A 1 191 ? -7.033 7.923 -14.270 1.00 86.88 191 ILE A C 1
ATOM 1518 O O . ILE A 1 191 ? -6.926 6.724 -14.545 1.00 86.88 191 ILE A O 1
ATOM 1522 N N . ASP A 1 192 ? -7.287 8.866 -15.173 1.00 90.50 192 ASP A N 1
ATOM 1523 C CA . ASP A 1 192 ? -7.269 8.579 -16.599 1.00 90.50 192 ASP A CA 1
ATOM 1524 C C . ASP A 1 192 ? -5.898 8.028 -17.008 1.00 90.50 192 ASP A C 1
ATOM 1526 O O . ASP A 1 192 ? -4.855 8.509 -16.554 1.00 90.50 192 ASP A O 1
ATOM 1530 N N . LYS A 1 193 ? -5.908 7.016 -17.875 1.00 88.50 193 LYS A N 1
ATOM 1531 C CA . LYS A 1 193 ? -4.698 6.335 -18.332 1.00 88.50 193 LYS A CA 1
ATOM 1532 C C . LYS A 1 193 ? -3.692 7.308 -18.946 1.00 88.50 193 LYS A C 1
ATOM 1534 O O . LYS A 1 193 ? -2.519 7.273 -18.590 1.00 88.50 193 LYS A O 1
ATOM 1539 N N . THR A 1 194 ? -4.152 8.220 -19.798 1.00 89.19 194 THR A N 1
ATOM 1540 C CA . THR A 1 194 ? -3.291 9.191 -20.485 1.00 89.19 194 THR A CA 1
ATOM 1541 C C . THR A 1 194 ? -2.646 10.144 -19.486 1.00 89.19 194 THR A C 1
ATOM 1543 O O . THR A 1 194 ? -1.441 10.391 -19.540 1.00 89.19 194 THR A O 1
ATOM 1546 N N . ALA A 1 195 ? -3.434 10.654 -18.535 1.00 90.25 195 ALA A N 1
ATOM 1547 C CA . ALA A 1 195 ? -2.923 11.518 -17.472 1.00 90.25 195 ALA A CA 1
ATOM 1548 C C . ALA A 1 195 ? -1.882 10.790 -16.604 1.00 90.25 195 ALA A C 1
ATOM 1550 O O . ALA A 1 195 ? -0.823 11.336 -16.288 1.00 90.25 195 ALA A O 1
ATOM 1551 N N . PHE A 1 196 ? -2.148 9.529 -16.262 1.00 91.00 196 PHE A N 1
ATOM 1552 C CA . PHE A 1 196 ? -1.225 8.702 -15.496 1.00 91.00 196 PHE A CA 1
ATOM 1553 C C . PHE A 1 196 ? 0.094 8.439 -16.238 1.00 91.00 196 PHE A C 1
ATOM 1555 O O . PHE A 1 196 ? 1.169 8.600 -15.654 1.00 91.00 196 PHE A O 1
ATOM 1562 N N . GLU A 1 197 ? 0.023 8.081 -17.520 1.00 89.88 197 GLU A N 1
ATOM 1563 C CA . GLU A 1 197 ? 1.189 7.827 -18.369 1.00 89.88 197 GLU A CA 1
ATOM 1564 C C . GLU A 1 197 ? 2.063 9.078 -18.546 1.00 89.88 197 GLU A C 1
ATOM 1566 O O . GLU A 1 197 ? 3.293 8.978 -18.500 1.00 89.88 197 GLU A O 1
ATOM 1571 N N . LEU A 1 198 ? 1.451 10.257 -18.713 1.00 89.75 198 LEU A N 1
ATOM 1572 C CA . LEU A 1 198 ? 2.163 11.536 -18.836 1.00 89.75 198 LEU A CA 1
ATOM 1573 C C . LEU A 1 198 ? 2.962 11.864 -17.574 1.00 89.75 198 LEU A C 1
ATOM 1575 O O . LEU A 1 198 ? 4.162 12.145 -17.641 1.00 89.75 198 LEU A O 1
ATOM 1579 N N . ASP A 1 199 ? 2.320 11.775 -16.415 1.00 88.50 199 ASP A N 1
ATOM 1580 C CA . ASP A 1 199 ? 2.969 12.053 -15.137 1.00 88.50 199 ASP A CA 1
ATOM 1581 C C . ASP A 1 199 ? 4.050 11.023 -14.801 1.00 88.50 199 ASP A C 1
ATOM 1583 O O . ASP A 1 199 ? 5.116 11.378 -14.289 1.00 88.50 199 ASP A O 1
ATOM 1587 N N . SER A 1 200 ? 3.812 9.744 -15.109 1.00 89.38 200 SER A N 1
ATOM 1588 C CA . SER A 1 200 ? 4.820 8.706 -14.901 1.00 89.38 200 SER A CA 1
ATOM 1589 C C . SER A 1 200 ? 6.036 8.915 -15.806 1.00 89.38 200 SER A C 1
ATOM 1591 O O . SER A 1 200 ? 7.170 8.779 -15.344 1.00 89.38 200 SER A O 1
ATOM 1593 N N . ALA A 1 201 ? 5.827 9.320 -17.064 1.00 88.38 201 ALA A N 1
ATOM 1594 C CA . ALA A 1 201 ? 6.914 9.646 -17.982 1.00 88.38 201 ALA A CA 1
ATOM 1595 C C . ALA A 1 201 ? 7.723 10.868 -17.515 1.00 88.38 201 ALA A C 1
ATOM 1597 O O . ALA A 1 201 ? 8.954 10.844 -17.581 1.00 88.38 201 ALA A O 1
ATOM 1598 N N . LYS A 1 202 ? 7.056 11.910 -16.996 1.00 89.19 202 LYS A N 1
ATO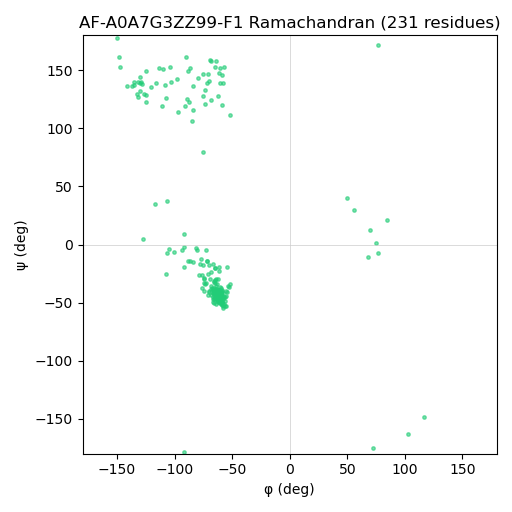M 1599 C CA . LYS A 1 202 ? 7.727 13.077 -16.402 1.00 89.19 202 LYS A CA 1
ATOM 1600 C C . LYS A 1 202 ? 8.594 12.666 -15.209 1.00 89.19 202 LYS A C 1
ATOM 1602 O O . LYS A 1 202 ? 9.786 12.963 -15.182 1.00 89.19 202 LYS A O 1
ATOM 1607 N N . SER A 1 203 ? 8.013 11.912 -14.277 1.00 86.62 203 SER A N 1
ATOM 1608 C CA . SER A 1 203 ? 8.704 11.420 -13.081 1.00 86.62 203 SER A CA 1
ATOM 1609 C C . SER A 1 203 ? 9.901 10.521 -13.421 1.00 86.62 203 SER A C 1
ATOM 1611 O O . SER A 1 203 ? 10.945 10.576 -12.770 1.00 86.62 203 SER A O 1
ATOM 1613 N N . TRP A 1 204 ? 9.785 9.714 -14.478 1.00 89.81 204 TRP A N 1
ATOM 1614 C CA . TRP A 1 204 ? 10.901 8.936 -15.006 1.00 89.81 204 TRP A CA 1
ATOM 1615 C C . TRP A 1 204 ? 12.020 9.813 -15.578 1.00 89.81 204 TRP A C 1
ATOM 1617 O O . TRP A 1 204 ? 13.191 9.543 -15.313 1.00 89.81 204 TRP A O 1
ATOM 1627 N N . GLY A 1 205 ? 11.686 10.862 -16.336 1.00 87.12 205 GLY A N 1
ATOM 1628 C CA . GLY A 1 205 ? 12.674 11.797 -16.883 1.00 87.12 205 GLY A CA 1
ATOM 1629 C C . GLY A 1 205 ? 13.487 12.502 -15.793 1.00 87.12 205 GLY A C 1
ATOM 1630 O O . GLY A 1 205 ? 14.714 12.588 -15.894 1.00 87.12 205 GLY A O 1
ATOM 1631 N N . GLU A 1 206 ? 12.818 12.935 -14.723 1.00 88.50 206 GLU A N 1
ATOM 1632 C CA . GLU A 1 206 ? 13.450 13.536 -13.541 1.00 88.50 206 GLU A CA 1
ATOM 1633 C C . GLU A 1 206 ? 14.398 12.543 -12.854 1.00 88.50 206 GLU A C 1
ATOM 1635 O O . GLU A 1 206 ? 15.572 12.848 -12.636 1.00 88.50 206 GLU A O 1
ATOM 1640 N N . PHE A 1 207 ? 13.924 11.318 -12.599 1.00 88.62 207 PHE A N 1
ATOM 1641 C CA . PHE A 1 207 ? 14.738 10.257 -12.007 1.00 88.62 207 PHE A CA 1
ATOM 1642 C C . PHE A 1 207 ? 15.969 9.932 -12.859 1.00 88.62 207 PHE A C 1
ATOM 1644 O O . PHE A 1 207 ? 17.085 9.933 -12.349 1.00 88.62 207 PHE A O 1
ATOM 1651 N N . LYS A 1 208 ? 15.799 9.712 -14.167 1.00 86.69 208 LYS A N 1
ATOM 1652 C CA . LYS A 1 208 ? 16.913 9.393 -15.070 1.00 86.69 208 LYS A CA 1
ATOM 1653 C C . LYS A 1 208 ? 17.961 10.509 -15.099 1.00 86.69 208 LYS A C 1
ATOM 1655 O O . LYS A 1 208 ? 19.151 10.213 -15.162 1.00 86.69 208 LYS A O 1
ATOM 1660 N N . SER A 1 209 ? 17.529 11.768 -15.034 1.00 86.88 209 SER A N 1
ATOM 1661 C CA . SER A 1 209 ? 18.432 12.924 -14.992 1.00 86.88 209 SER A CA 1
ATOM 1662 C C . SER A 1 209 ? 19.240 12.963 -13.693 1.00 86.88 209 SER A C 1
ATOM 1664 O O . SER A 1 209 ? 20.461 13.088 -13.759 1.00 86.88 209 SER A O 1
ATOM 1666 N N . LYS A 1 210 ? 18.586 12.765 -12.538 1.00 87.31 210 LYS A N 1
ATOM 1667 C CA . LYS A 1 210 ? 19.248 12.663 -11.223 1.00 87.31 210 LYS A CA 1
ATOM 1668 C C . LYS A 1 210 ? 20.293 11.544 -11.217 1.00 87.31 210 LYS A C 1
ATOM 1670 O O . LYS A 1 210 ? 21.456 11.772 -10.907 1.00 87.31 210 LYS A O 1
ATOM 1675 N N . VAL A 1 211 ? 19.890 10.351 -11.642 1.00 86.75 211 VAL A N 1
ATOM 1676 C CA . VAL A 1 211 ? 20.753 9.165 -11.674 1.00 86.75 211 VAL A CA 1
ATOM 1677 C C . VAL A 1 211 ? 21.951 9.346 -12.616 1.00 86.75 211 VAL A C 1
ATOM 1679 O O . VAL A 1 211 ? 23.065 8.942 -12.291 1.00 86.75 211 VAL A O 1
ATOM 1682 N N . LYS A 1 212 ? 21.750 9.980 -13.778 1.00 85.88 212 LYS A N 1
ATOM 1683 C CA . LYS A 1 212 ? 22.841 10.294 -14.708 1.00 85.88 212 LYS A CA 1
ATOM 1684 C C . LYS A 1 212 ? 23.849 11.272 -14.090 1.00 85.88 212 LYS A C 1
ATOM 1686 O O . LYS A 1 212 ? 25.044 11.027 -14.194 1.00 85.88 212 LYS A O 1
ATOM 1691 N N . GLN A 1 213 ? 23.376 12.328 -13.425 1.00 85.50 213 GLN A N 1
ATOM 1692 C CA . GLN A 1 213 ? 24.246 13.289 -12.737 1.00 85.50 213 GLN A CA 1
ATOM 1693 C C . GLN A 1 213 ? 25.068 12.624 -11.624 1.00 85.50 213 GLN A C 1
ATOM 1695 O O . GLN A 1 213 ? 26.270 12.858 -11.538 1.00 85.50 213 GLN A O 1
ATOM 1700 N N . GLU A 1 214 ? 24.449 11.765 -10.808 1.00 83.62 214 GLU A N 1
ATOM 1701 C CA . GLU A 1 214 ? 25.146 11.004 -9.758 1.00 83.62 214 GLU A CA 1
ATOM 1702 C C . GLU A 1 214 ? 26.240 10.095 -10.338 1.00 83.62 214 GLU A C 1
ATOM 1704 O O . GLU A 1 214 ? 27.337 10.005 -9.785 1.00 83.62 214 GLU A O 1
ATOM 1709 N N . TYR A 1 215 ? 25.950 9.435 -11.464 1.00 81.50 215 TYR A N 1
ATOM 1710 C CA . TYR A 1 215 ? 26.901 8.572 -12.157 1.00 81.50 215 TYR A CA 1
ATOM 1711 C C . TYR A 1 215 ? 28.091 9.367 -12.715 1.00 81.50 215 TYR A C 1
ATOM 1713 O O . TYR A 1 215 ? 29.236 9.036 -12.415 1.00 81.50 215 TYR A O 1
ATOM 1721 N N . GLU A 1 216 ? 27.839 10.458 -13.443 1.00 82.44 216 GLU A N 1
ATOM 1722 C CA . GLU A 1 216 ? 28.889 11.323 -14.005 1.00 82.44 216 GLU A CA 1
ATOM 1723 C C . GLU A 1 216 ? 29.776 11.940 -12.907 1.00 82.44 216 GLU A C 1
ATOM 1725 O O . GLU A 1 216 ? 30.998 11.979 -13.048 1.00 82.44 216 GLU A O 1
ATOM 1730 N N . GLN A 1 217 ? 29.192 12.347 -11.773 1.00 76.31 217 GLN A N 1
ATOM 1731 C CA . GLN A 1 217 ? 29.953 12.820 -10.611 1.00 76.31 217 GLN A CA 1
ATOM 1732 C C . GLN A 1 217 ? 30.847 11.719 -10.027 1.00 76.31 217 GLN A C 1
ATOM 1734 O O . GLN A 1 217 ? 32.021 11.969 -9.754 1.00 76.31 217 GLN A O 1
ATOM 1739 N N . SER A 1 218 ? 30.332 10.493 -9.888 1.00 71.12 218 SER A N 1
ATOM 1740 C CA . SER A 1 218 ? 31.126 9.359 -9.400 1.00 71.12 218 SER A CA 1
ATOM 1741 C C . SER A 1 218 ? 32.262 8.956 -10.349 1.00 71.12 218 SER A C 1
ATOM 1743 O O . SER A 1 218 ? 33.327 8.544 -9.890 1.00 71.12 218 SER A O 1
ATOM 1745 N N . GLU A 1 219 ? 32.080 9.134 -11.663 1.00 66.38 219 GLU A N 1
ATOM 1746 C CA . GLU A 1 219 ? 33.126 8.899 -12.662 1.00 66.38 219 GLU A CA 1
ATOM 1747 C C . GLU A 1 219 ? 34.195 10.000 -12.681 1.00 66.38 219 GLU A C 1
ATOM 1749 O O . GLU A 1 219 ? 35.355 9.708 -12.972 1.00 66.38 219 GLU A O 1
ATOM 1754 N N . SER A 1 220 ? 33.830 11.237 -12.330 1.00 63.47 220 SER A N 1
ATOM 1755 C CA . SER A 1 220 ? 34.748 12.385 -12.273 1.00 63.47 220 SER A CA 1
ATOM 1756 C C . SER A 1 220 ? 35.665 12.423 -11.040 1.00 63.47 220 SER A C 1
ATOM 1758 O O . SER A 1 220 ? 36.631 13.183 -11.035 1.00 63.47 220 SER A O 1
ATOM 1760 N N . LEU A 1 221 ? 35.398 11.599 -10.017 1.00 55.00 221 LEU A N 1
ATOM 1761 C CA . LEU A 1 221 ? 36.275 11.428 -8.851 1.00 55.00 221 LEU A CA 1
ATOM 1762 C C . LEU A 1 221 ? 37.517 10.607 -9.229 1.00 55.00 221 LEU A C 1
ATOM 1764 O O . LEU A 1 221 ? 37.393 9.545 -9.858 1.00 55.00 221 LEU A O 1
ATOM 1768 N N . ASN A 1 222 ? 38.698 11.090 -8.820 1.00 51.78 222 ASN A N 1
ATOM 1769 C CA . ASN A 1 222 ? 39.986 10.439 -9.073 1.00 51.78 222 ASN A CA 1
ATOM 1770 C C . ASN A 1 222 ? 40.033 9.027 -8.448 1.00 51.78 222 ASN A C 1
ATOM 1772 O O . ASN A 1 222 ? 39.389 8.790 -7.422 1.00 51.78 222 ASN A O 1
ATOM 1776 N N . PRO A 1 223 ? 40.821 8.086 -9.009 1.00 53.75 223 PRO A N 1
ATOM 1777 C CA . PRO A 1 223 ? 40.961 6.729 -8.469 1.00 53.75 223 PRO A CA 1
ATOM 1778 C C . PRO A 1 223 ? 41.335 6.694 -6.976 1.00 53.75 223 PRO A C 1
ATOM 1780 O O . PRO A 1 223 ? 40.780 5.887 -6.237 1.00 53.75 223 PRO A O 1
ATOM 1783 N N . ASP A 1 224 ? 42.178 7.629 -6.523 1.00 55.00 224 ASP A N 1
ATOM 1784 C CA . ASP A 1 224 ? 42.647 7.730 -5.131 1.00 55.00 224 ASP A CA 1
ATOM 1785 C C . ASP A 1 224 ? 41.559 8.176 -4.127 1.00 55.00 224 ASP A C 1
ATOM 1787 O O . ASP A 1 224 ? 41.694 7.972 -2.921 1.00 55.00 224 ASP A O 1
ATOM 1791 N N . GLU A 1 225 ? 40.449 8.760 -4.594 1.00 51.47 225 GLU A N 1
ATOM 1792 C CA . GLU A 1 225 ? 39.327 9.177 -3.736 1.00 51.47 225 GLU A CA 1
ATOM 1793 C C . GLU A 1 225 ? 38.255 8.084 -3.593 1.00 51.47 225 GLU A C 1
ATOM 1795 O O . GLU A 1 225 ? 37.487 8.091 -2.629 1.00 51.47 225 GLU A O 1
ATOM 1800 N N . ARG A 1 226 ? 38.218 7.105 -4.512 1.00 53.41 226 ARG A N 1
ATOM 1801 C CA . ARG A 1 226 ? 37.248 5.994 -4.476 1.00 53.41 226 ARG A CA 1
ATOM 1802 C C . ARG A 1 226 ? 37.580 4.953 -3.404 1.00 53.41 226 ARG A C 1
ATOM 1804 O O . ARG A 1 226 ? 36.660 4.419 -2.787 1.00 53.41 226 ARG A O 1
ATOM 1811 N N . ASP A 1 227 ? 38.862 4.723 -3.123 1.00 47.75 227 ASP A N 1
ATOM 1812 C CA . ASP A 1 227 ? 39.303 3.760 -2.099 1.00 47.75 227 ASP A CA 1
ATOM 1813 C C . ASP A 1 227 ? 39.125 4.279 -0.657 1.00 47.75 227 ASP A C 1
ATOM 1815 O O . ASP A 1 227 ? 38.881 3.494 0.266 1.00 47.75 227 ASP A O 1
ATOM 1819 N N . ASN A 1 228 ? 39.126 5.601 -0.451 1.00 48.66 228 ASN A N 1
ATOM 1820 C CA . ASN A 1 228 ? 38.893 6.206 0.869 1.00 48.66 228 ASN A CA 1
ATOM 1821 C C . ASN A 1 228 ? 37.416 6.180 1.311 1.00 48.66 228 ASN A C 1
ATOM 1823 O O . ASN A 1 228 ? 37.130 6.295 2.501 1.00 48.66 228 ASN A O 1
ATOM 1827 N N . LEU A 1 229 ? 36.467 5.966 0.392 1.00 48.12 229 LEU A N 1
ATOM 1828 C CA . LEU A 1 229 ? 35.042 5.799 0.720 1.00 48.12 229 LEU A CA 1
ATOM 1829 C C . LEU A 1 229 ? 34.673 4.357 1.114 1.00 48.12 229 LEU A C 1
ATOM 1831 O O . LEU A 1 229 ? 33.607 4.140 1.685 1.00 48.12 229 LEU A O 1
ATOM 1835 N N . SER A 1 230 ? 35.538 3.370 0.846 1.00 41.62 230 SER A N 1
ATOM 1836 C CA . SER A 1 230 ? 35.275 1.958 1.171 1.00 41.62 230 SER A CA 1
ATOM 1837 C C . SER A 1 230 ? 35.829 1.512 2.534 1.00 41.62 230 SER A C 1
ATOM 1839 O O . SER A 1 230 ? 35.590 0.369 2.929 1.00 41.62 230 SER A O 1
ATOM 1841 N N . THR A 1 231 ? 36.564 2.368 3.251 1.00 42.12 231 THR A N 1
ATOM 1842 C CA . THR A 1 231 ? 37.246 2.006 4.512 1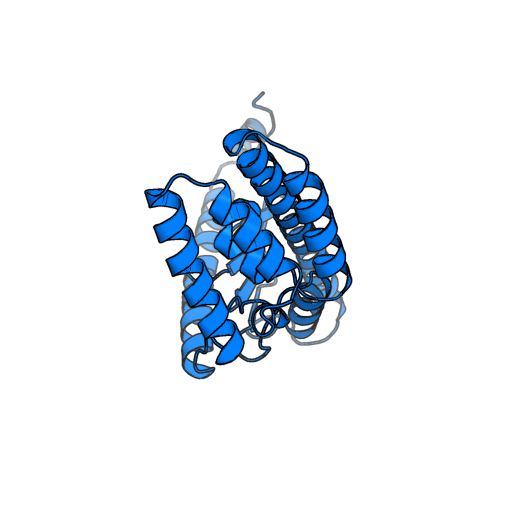.00 42.12 231 THR A CA 1
ATOM 1843 C C . THR A 1 231 ? 36.944 2.925 5.702 1.00 42.12 231 THR A C 1
ATOM 1845 O O . THR A 1 231 ? 37.483 2.700 6.782 1.00 42.12 231 THR A O 1
ATOM 1848 N N . GLY A 1 232 ? 36.042 3.901 5.561 1.00 38.88 232 GLY A N 1
ATOM 1849 C CA . GLY A 1 232 ? 35.622 4.774 6.663 1.00 38.88 232 GLY A CA 1
ATOM 1850 C C . GLY A 1 232 ? 34.667 4.093 7.649 1.00 38.88 232 GLY A C 1
ATOM 1851 O O . GLY A 1 232 ? 33.454 4.284 7.555 1.00 38.88 232 GLY A O 1
ATOM 1852 N N . LEU A 1 233 ? 35.230 3.288 8.555 1.00 35.66 233 LEU A N 1
ATOM 1853 C CA . LEU A 1 233 ? 34.696 3.036 9.901 1.00 35.66 233 LEU A CA 1
ATOM 1854 C C . LEU A 1 233 ? 34.877 4.277 10.783 1.00 35.66 233 LEU A C 1
ATOM 1856 O O . LEU A 1 233 ? 35.932 4.938 10.644 1.00 35.66 233 LEU A O 1
#